Protein AF-G0R4K8-F1 (afdb_monomer_lite)

Organism: Ichthyophthirius multifiliis (NCBI:txid5932)

Sequence (239 aa):
MEAVNTTDQISGFLMNEMSEKSTLLVFSDHGQLLNGNHGGNSTEEIETIIYGYNKKGFIKQQKMDISQLMDVIYLNSTTDQLDITATICMLKGCPIPRNNLGIIISDFFLDLEQNSQAVIANAFYTNFRQVEDQVRDIQDFMHNLNENTFNELMEMAKNIKNKYKRLFTTGIKYKNSYQLNPLKLKQFIGQIQNFGYKVKSIFRNEGQTPNLVYIKYGVIIWNIAFSNNQNLRIHIKKK

InterPro domains:
  IPR017850 Alkaline-phosphatase-like, core domain superfamily [G3DSA:3.40.720.10] (1-126)
  IPR017850 Alkaline-phosphatase-like, core domain superfamily [SSF53649] (2-103)
  IPR039524 GPI ethanolamine phosphate transferase 3 [PTHR23071] (14-222)

Radius of gyration: 20.73 Å; chains: 1; bounding box: 48×45×66 Å

Secondary structure (DSSP, 8-state):
-HHHHHHHHHHHHHHHHS-TT--EEEE-SS---TTS---S-SHHHH---EEEE-TT-SS---SS--SS---TTT------HHHHHHHHHHHHTPPPPTT--PPP-GGGTTT-TTS-HHHHHHHHHHHHHHHHHHHHHHHHHH--S-HHHHHHHHHHHHHHHHHHHHHHHH-EEETTEEE--HHHHHHHHHHHHHHHHHHHHHHHHTTTSTT-TTTT-----------S-----------

Foldseek 3Di:
DVVVVVVVVVVVVCLVPPDLVDKDKDKDPFFADPVGDADCPDPRGHDIDIDMDHPVDLAPDPPDPDPDPDDPLCVVVDAHPLQVQLQVCLVVVHDRPLQRLHAHDCSNPPHDPPDALLSVLVSRLNSLVSNLVSLVVCCVVPVQADPVLNVVLVVLSVVLVVLSVVQQVPWDCDPNGTHGDPVSSSVSSSSSVVSSVSSVVSCVPSVVPPPPPPPPDDPPPPPPPPPPDPDDDDDDDDD

pLDDT: mean 71.88, std 20.69, range [24.39, 98.25]

Structure (mmCIF, N/CA/C/O backbone):
data_AF-G0R4K8-F1
#
_entry.id   AF-G0R4K8-F1
#
loop_
_atom_site.group_PDB
_atom_site.id
_atom_site.type_symbol
_atom_site.label_atom_id
_atom_site.label_alt_id
_atom_site.label_comp_id
_atom_site.label_asym_id
_atom_site.label_entity_id
_atom_site.label_seq_id
_atom_site.pdbx_PDB_ins_code
_atom_site.Cartn_x
_atom_site.Cartn_y
_atom_site.Cartn_z
_atom_site.occupancy
_atom_site.B_iso_or_equiv
_atom_site.auth_seq_id
_atom_site.auth_comp_id
_atom_site.auth_asym_id
_atom_site.auth_atom_id
_atom_site.pdbx_PDB_model_num
ATOM 1 N N . MET A 1 1 ? 1.706 12.530 -28.870 1.00 60.06 1 MET A N 1
ATOM 2 C CA . MET A 1 1 ? 0.697 13.602 -28.689 1.00 60.06 1 MET A CA 1
ATOM 3 C C . MET A 1 1 ? -0.712 13.100 -29.004 1.00 60.06 1 MET A C 1
ATOM 5 O O . MET A 1 1 ? -1.586 13.266 -28.170 1.00 60.06 1 MET A O 1
ATOM 9 N N . GLU A 1 2 ? -0.930 12.407 -30.129 1.00 74.25 2 GLU A N 1
ATOM 10 C CA . GLU A 1 2 ? -2.240 11.827 -30.482 1.00 74.25 2 GLU A CA 1
ATOM 11 C C . GLU A 1 2 ? -2.763 10.805 -29.455 1.00 74.25 2 GLU A C 1
ATOM 13 O O . GLU A 1 2 ? -3.881 10.955 -28.979 1.00 74.25 2 GLU A O 1
ATOM 18 N N . ALA A 1 3 ? -1.931 9.854 -29.011 1.00 70.31 3 ALA A N 1
ATOM 19 C CA . ALA A 1 3 ? -2.329 8.850 -28.016 1.00 70.31 3 ALA A CA 1
ATOM 20 C C . ALA A 1 3 ? -2.784 9.454 -26.671 1.00 70.31 3 ALA A C 1
ATOM 22 O O . ALA A 1 3 ? -3.767 9.000 -26.096 1.00 70.31 3 ALA A O 1
ATOM 23 N N . VAL A 1 4 ? -2.113 10.509 -26.192 1.00 74.88 4 VAL A N 1
ATOM 24 C CA . VAL A 1 4 ? -2.496 11.215 -24.954 1.00 74.88 4 VAL A CA 1
ATOM 25 C C . VAL A 1 4 ? -3.857 11.890 -25.122 1.00 74.88 4 VAL A C 1
ATOM 27 O O . VAL A 1 4 ? -4.722 11.741 -24.264 1.00 74.88 4 VAL A O 1
ATOM 30 N N . ASN A 1 5 ? -4.082 12.553 -26.261 1.00 77.31 5 ASN A N 1
ATOM 31 C CA . ASN A 1 5 ? -5.370 13.174 -26.572 1.00 77.31 5 ASN A CA 1
ATOM 32 C C . ASN A 1 5 ? -6.493 12.131 -26.685 1.00 77.31 5 ASN A C 1
ATOM 34 O O . ASN A 1 5 ? -7.607 12.373 -26.230 1.00 77.31 5 ASN A O 1
ATOM 38 N N . THR A 1 6 ? -6.214 10.957 -27.261 1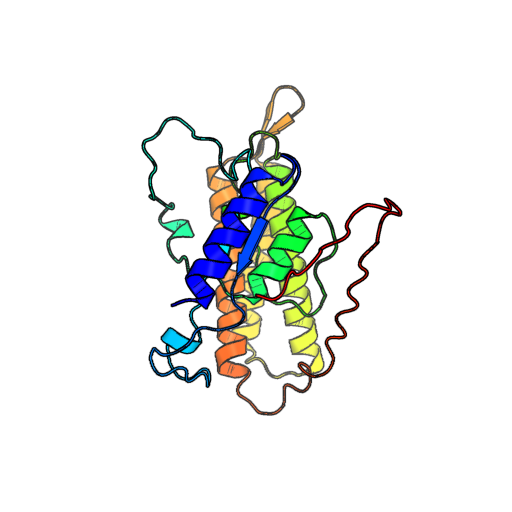.00 82.69 6 THR A N 1
ATOM 39 C CA . THR A 1 6 ? -7.179 9.851 -27.316 1.00 82.69 6 THR A CA 1
ATOM 40 C C . THR A 1 6 ? -7.514 9.327 -25.919 1.00 82.69 6 THR A C 1
ATOM 42 O O . THR A 1 6 ? -8.691 9.138 -25.614 1.00 82.69 6 THR A O 1
ATOM 45 N N . THR A 1 7 ? -6.519 9.132 -25.049 1.00 82.56 7 THR A N 1
ATOM 46 C CA . THR A 1 7 ? -6.740 8.705 -23.657 1.00 82.56 7 THR A CA 1
ATOM 47 C C . THR A 1 7 ? -7.580 9.717 -22.882 1.00 82.56 7 THR A C 1
ATOM 49 O O . THR A 1 7 ? -8.479 9.315 -22.142 1.00 82.56 7 THR A O 1
ATOM 52 N N . ASP A 1 8 ? -7.341 11.014 -23.078 1.00 83.00 8 ASP A N 1
ATOM 53 C CA . ASP A 1 8 ? -8.127 12.084 -22.457 1.00 83.00 8 ASP A CA 1
ATOM 54 C C . ASP A 1 8 ? -9.590 12.064 -22.931 1.00 83.00 8 ASP A C 1
ATOM 56 O O . ASP A 1 8 ? -10.515 12.022 -22.119 1.00 83.00 8 ASP A O 1
ATOM 60 N N . GLN A 1 9 ? -9.819 11.952 -24.244 1.00 86.81 9 GLN A N 1
ATOM 61 C CA . GLN A 1 9 ? -11.166 11.839 -24.816 1.00 86.81 9 GLN A CA 1
ATOM 62 C C . GLN A 1 9 ? -11.924 10.605 -24.308 1.00 86.81 9 GLN A C 1
ATOM 64 O O . GLN A 1 9 ? -13.098 10.704 -23.943 1.00 86.81 9 GLN A O 1
ATOM 69 N N . ILE A 1 10 ? -11.262 9.444 -24.258 1.00 87.75 10 ILE A N 1
ATOM 70 C CA . ILE A 1 10 ? -11.850 8.209 -23.721 1.00 87.75 10 ILE A CA 1
ATOM 71 C C . ILE A 1 10 ? -12.167 8.380 -22.234 1.00 87.75 10 ILE A C 1
ATOM 73 O O . ILE A 1 10 ? -13.251 7.997 -21.795 1.00 87.75 10 ILE A O 1
ATOM 77 N N . SER A 1 11 ? -11.257 8.979 -21.465 1.00 83.81 11 SER A N 1
ATOM 78 C CA . SER A 1 11 ? -11.461 9.231 -20.037 1.00 83.81 11 SER A CA 1
ATOM 79 C C . SER A 1 11 ? -12.661 10.146 -19.811 1.00 83.81 11 SER A C 1
ATOM 81 O O . SER A 1 11 ? -13.539 9.796 -19.027 1.00 83.81 11 SER A O 1
ATOM 83 N N . GLY A 1 12 ? -12.768 11.250 -20.556 1.00 85.31 12 GLY A N 1
ATOM 84 C CA . GLY A 1 12 ? -13.910 12.162 -20.492 1.00 85.31 12 GLY A CA 1
ATOM 85 C C . GLY A 1 12 ? -15.237 11.484 -20.846 1.00 85.31 12 GLY A C 1
ATOM 86 O O . GLY A 1 12 ? -16.235 11.667 -20.148 1.00 85.31 12 GLY A O 1
ATOM 87 N N . PHE A 1 13 ? -15.251 10.634 -21.876 1.00 91.56 13 PHE A N 1
ATOM 88 C CA . PHE A 1 13 ? -16.423 9.820 -22.204 1.00 91.56 13 PHE A CA 1
ATOM 89 C C . PHE A 1 13 ? -16.801 8.870 -21.056 1.00 91.56 13 PHE A C 1
ATOM 91 O O . PHE A 1 13 ? -17.952 8.850 -20.622 1.00 91.56 13 PHE A O 1
ATOM 98 N N . LEU A 1 14 ? -15.836 8.123 -20.509 1.00 89.31 14 LEU A N 1
ATOM 99 C CA . LEU A 1 14 ? -16.076 7.192 -19.403 1.00 89.31 14 LEU A CA 1
ATOM 100 C C . LEU A 1 14 ? -16.573 7.907 -18.143 1.00 89.31 14 LEU A C 1
ATOM 102 O O . LEU A 1 14 ? -17.493 7.411 -17.498 1.00 89.31 14 LEU A O 1
ATOM 106 N N . MET A 1 15 ? -16.012 9.070 -17.807 1.00 87.00 15 MET A N 1
ATOM 107 C CA . MET A 1 15 ? -16.467 9.895 -16.683 1.00 87.00 15 MET A CA 1
ATOM 108 C C . MET A 1 15 ? -17.936 10.297 -16.826 1.00 87.00 15 MET A C 1
ATOM 110 O O . MET A 1 15 ? -18.671 10.276 -15.839 1.00 87.00 15 MET A O 1
ATOM 114 N N . ASN A 1 16 ? -18.384 10.617 -18.043 1.00 88.31 16 ASN A N 1
ATOM 115 C CA . ASN A 1 16 ? -19.774 10.979 -18.310 1.00 88.31 16 ASN A CA 1
ATOM 116 C C . ASN A 1 16 ? -20.711 9.766 -18.207 1.00 88.31 16 ASN A C 1
ATOM 118 O O . ASN A 1 16 ? -21.732 9.842 -17.518 1.00 88.31 16 ASN A O 1
ATOM 122 N N . GLU A 1 17 ? -20.331 8.630 -18.792 1.00 92.88 17 GLU A N 1
ATOM 123 C CA . GLU A 1 17 ? -21.193 7.444 -18.897 1.00 92.88 17 GLU A CA 1
ATOM 124 C C . GLU A 1 17 ? -21.198 6.549 -17.648 1.00 92.88 17 GLU A C 1
ATOM 126 O O . GLU A 1 17 ? -22.153 5.809 -17.400 1.00 92.88 17 GLU A O 1
ATOM 131 N N . MET A 1 18 ? -20.147 6.585 -16.826 1.00 88.69 18 MET A N 1
ATOM 132 C CA . MET A 1 18 ? -20.033 5.685 -15.678 1.00 88.69 18 MET A CA 1
ATOM 133 C C . MET A 1 18 ? -21.102 5.944 -14.606 1.00 88.69 18 MET A C 1
ATOM 135 O O . MET A 1 18 ? -21.527 7.074 -14.359 1.00 88.69 18 MET A O 1
ATOM 139 N N . SER A 1 19 ? -21.505 4.890 -13.893 1.00 87.19 19 SER A N 1
ATOM 140 C CA . SER A 1 19 ? -22.408 5.024 -12.743 1.00 87.19 19 SER A CA 1
ATOM 141 C C . SER A 1 19 ? -21.737 5.755 -11.571 1.00 87.19 19 SER A C 1
ATOM 143 O O . SER A 1 19 ? -20.523 5.670 -11.397 1.00 87.19 19 SER A O 1
ATOM 145 N N . GLU A 1 20 ? -22.516 6.379 -10.682 1.00 80.75 20 GLU A N 1
ATOM 146 C CA . GLU A 1 20 ? -21.968 6.988 -9.456 1.00 80.75 20 GLU A CA 1
ATOM 147 C C . GLU A 1 20 ? -21.408 5.974 -8.440 1.00 80.75 20 GLU A C 1
ATOM 149 O O . GLU A 1 20 ? -20.798 6.358 -7.444 1.00 80.75 20 GLU A O 1
ATOM 154 N N . LYS A 1 21 ? -21.670 4.676 -8.637 1.00 75.00 21 LYS A N 1
ATOM 155 C CA . LYS A 1 21 ? -21.116 3.586 -7.816 1.00 75.00 21 LYS A CA 1
ATOM 156 C C . LYS A 1 21 ? -19.796 3.055 -8.381 1.00 75.00 21 LYS A C 1
ATOM 158 O O . LYS A 1 21 ? -19.191 2.162 -7.791 1.00 75.00 21 LYS A O 1
ATOM 163 N N . SER A 1 22 ? -19.375 3.564 -9.535 1.00 81.50 22 SER A N 1
ATOM 164 C CA . SER A 1 22 ? -18.149 3.164 -10.208 1.00 81.50 22 SER A CA 1
ATOM 165 C C . SER A 1 22 ? -17.006 4.108 -9.839 1.00 81.50 22 SER A C 1
ATOM 167 O O . SER A 1 22 ? -17.216 5.291 -9.589 1.00 81.50 22 SER A O 1
ATOM 169 N N . THR A 1 23 ? -15.787 3.580 -9.872 1.00 78.62 23 THR A N 1
ATOM 170 C CA . THR A 1 23 ? -14.542 4.348 -9.782 1.00 78.62 23 THR A CA 1
ATOM 171 C C . THR A 1 23 ? -13.751 4.079 -11.053 1.00 78.62 23 THR A C 1
ATOM 173 O O . THR A 1 23 ? -13.578 2.916 -11.418 1.00 78.62 23 THR A O 1
ATOM 176 N N . LEU A 1 24 ? -13.300 5.139 -11.716 1.00 82.00 24 LEU A N 1
ATOM 177 C CA . LEU A 1 24 ? -12.362 5.087 -12.827 1.00 82.00 24 LEU A CA 1
ATOM 178 C C . LEU A 1 24 ? -10.952 5.245 -12.259 1.00 82.00 24 LEU A C 1
ATOM 180 O O . LEU A 1 24 ? -10.699 6.147 -11.464 1.00 82.00 24 LEU A O 1
ATOM 184 N N . LEU A 1 25 ? -10.048 4.361 -12.661 1.00 79.88 25 LEU A N 1
ATOM 185 C CA . LEU A 1 25 ? -8.627 4.471 -12.374 1.00 79.88 25 LEU A CA 1
ATOM 186 C C . LEU A 1 25 ? -7.884 4.392 -13.706 1.00 79.88 25 LEU A C 1
ATOM 188 O O . LEU A 1 25 ? -8.098 3.450 -14.467 1.00 79.88 25 LEU A O 1
ATOM 192 N N . VAL A 1 26 ? -7.044 5.381 -13.977 1.00 81.50 26 VAL A N 1
ATOM 193 C CA . VAL A 1 26 ? -6.203 5.478 -15.169 1.00 81.50 26 VAL A CA 1
ATOM 194 C C . VAL A 1 26 ? -4.759 5.491 -14.698 1.00 81.50 26 VAL A C 1
ATOM 196 O O . VAL A 1 26 ? -4.400 6.287 -13.838 1.00 81.50 26 VAL A O 1
ATOM 199 N N . PHE A 1 27 ? -3.934 4.599 -15.227 1.00 82.00 27 PHE A N 1
ATOM 200 C CA . PHE A 1 27 ? -2.503 4.556 -14.944 1.00 82.00 27 PHE A CA 1
ATOM 201 C C . PHE A 1 27 ? -1.754 4.034 -16.168 1.00 82.00 27 PHE A C 1
ATOM 203 O O . PHE A 1 27 ? -2.350 3.331 -16.986 1.00 82.00 27 PHE A O 1
ATOM 210 N N . SER A 1 28 ? -0.476 4.389 -16.298 1.00 81.50 28 SER A N 1
ATOM 211 C CA . SER A 1 28 ? 0.400 3.847 -17.346 1.00 81.50 28 SER A CA 1
ATOM 212 C C . SER A 1 28 ? 1.368 2.821 -16.754 1.00 81.50 28 SER A C 1
ATOM 214 O O . SER A 1 28 ? 1.772 2.935 -15.595 1.00 81.50 28 SER A O 1
ATOM 216 N N . ASP A 1 29 ? 1.697 1.794 -17.529 1.00 77.06 29 ASP A N 1
ATOM 217 C CA . ASP A 1 29 ? 2.611 0.710 -17.159 1.00 77.06 29 ASP A CA 1
ATOM 218 C C . ASP A 1 29 ? 4.072 1.172 -17.106 1.00 77.06 29 ASP A C 1
ATOM 220 O O . ASP A 1 29 ? 4.838 0.700 -16.268 1.00 77.06 29 ASP A O 1
ATOM 224 N N . HIS A 1 30 ? 4.448 2.143 -17.934 1.00 79.62 30 HIS A N 1
ATOM 225 C CA . HIS A 1 30 ? 5.738 2.825 -17.864 1.00 79.62 30 HIS A CA 1
ATOM 226 C C . HIS A 1 30 ? 5.649 4.272 -18.369 1.00 79.62 30 HIS A C 1
ATOM 228 O O . HIS A 1 30 ? 4.637 4.701 -18.935 1.00 79.62 30 HIS A O 1
ATOM 234 N N . GLY A 1 31 ? 6.717 5.032 -18.134 1.00 79.06 31 GLY A N 1
ATOM 235 C CA . GLY A 1 31 ? 6.955 6.326 -18.762 1.00 79.06 31 GLY A CA 1
ATOM 236 C C . GLY A 1 31 ? 7.595 6.175 -20.146 1.00 79.06 31 GLY A C 1
ATOM 237 O O . GLY A 1 31 ? 7.808 5.065 -20.641 1.00 79.06 31 GLY A O 1
ATOM 238 N N . GLN A 1 32 ? 7.901 7.287 -20.807 1.00 77.81 32 GLN A N 1
ATOM 239 C CA . GLN A 1 32 ? 8.544 7.275 -22.121 1.00 77.81 32 GLN A CA 1
ATOM 240 C C . GLN A 1 32 ? 9.323 8.571 -22.341 1.00 77.81 32 GLN A C 1
ATOM 242 O O . GLN A 1 32 ? 8.835 9.662 -22.043 1.00 77.81 32 GLN A O 1
ATOM 247 N N . LEU A 1 33 ? 10.513 8.465 -22.933 1.00 76.31 33 LEU A N 1
ATOM 248 C CA . LEU A 1 33 ? 11.257 9.636 -23.392 1.00 76.31 33 LEU A CA 1
ATOM 249 C C . LEU A 1 33 ? 10.565 10.295 -24.596 1.00 76.31 33 LEU A C 1
ATOM 251 O O . LEU A 1 33 ? 9.868 9.644 -25.374 1.00 76.31 33 LEU A O 1
ATOM 255 N N . LEU A 1 34 ? 10.825 11.588 -24.824 1.00 74.25 34 LEU A N 1
ATOM 256 C CA . LEU A 1 34 ? 10.260 12.339 -25.962 1.00 74.25 34 LEU A CA 1
ATOM 257 C C . LEU A 1 34 ? 10.593 11.725 -27.333 1.00 74.25 34 LEU A C 1
ATOM 259 O O . LEU A 1 34 ? 9.844 11.904 -28.291 1.00 74.25 34 LEU A O 1
ATOM 263 N N . ASN A 1 35 ? 11.712 11.006 -27.431 1.00 76.75 35 ASN A N 1
ATOM 264 C CA . ASN A 1 35 ? 12.142 10.305 -28.643 1.00 76.75 35 ASN A CA 1
ATOM 265 C C . ASN A 1 35 ? 11.478 8.927 -28.825 1.00 76.75 35 ASN A C 1
ATOM 267 O O . ASN A 1 35 ? 11.783 8.229 -29.789 1.00 76.75 35 ASN A O 1
ATOM 271 N N . GLY A 1 36 ? 10.592 8.535 -27.910 1.00 66.81 36 GLY A N 1
ATOM 272 C CA . GLY A 1 36 ? 9.844 7.290 -27.963 1.00 66.81 36 GLY A CA 1
ATOM 273 C C . GLY A 1 36 ? 10.538 6.083 -27.326 1.00 66.81 36 GLY A C 1
ATOM 274 O O . GLY A 1 36 ? 9.971 4.993 -27.367 1.00 66.81 36 GLY A O 1
ATOM 275 N N . ASN A 1 37 ? 11.729 6.241 -26.742 1.00 70.75 37 ASN A N 1
ATOM 276 C CA . ASN A 1 37 ? 12.449 5.132 -26.117 1.00 70.75 37 ASN A CA 1
ATOM 277 C C . ASN A 1 37 ? 11.919 4.817 -24.704 1.00 70.75 37 ASN A C 1
ATOM 279 O O . ASN A 1 37 ? 11.442 5.712 -24.000 1.00 70.75 37 ASN A O 1
ATOM 283 N N . HIS A 1 38 ? 12.006 3.541 -24.323 1.00 68.69 38 HIS A N 1
ATOM 284 C CA . HIS A 1 38 ? 11.626 3.030 -23.006 1.00 68.69 38 HIS A CA 1
ATOM 285 C C . HIS A 1 38 ? 12.501 1.811 -22.631 1.00 68.69 38 HIS A C 1
ATOM 287 O O . HIS A 1 38 ? 12.375 0.716 -23.180 1.00 68.69 38 HIS A O 1
ATOM 293 N N . GLY A 1 39 ? 13.440 2.000 -21.710 1.00 65.94 39 GLY A N 1
ATOM 294 C CA . GLY A 1 39 ? 14.330 0.963 -21.176 1.00 65.94 39 GLY A CA 1
ATOM 295 C C . GLY A 1 39 ? 14.387 0.924 -19.649 1.00 65.94 39 GLY A C 1
ATOM 296 O O . GLY A 1 39 ? 15.088 0.080 -19.099 1.00 65.94 39 GLY A O 1
ATOM 297 N N . GLY A 1 40 ? 13.658 1.820 -18.972 1.00 62.72 40 GLY A N 1
ATOM 298 C CA . GLY A 1 40 ? 13.591 1.892 -17.510 1.00 62.72 40 GLY A CA 1
ATOM 299 C C . GLY A 1 40 ? 14.867 2.421 -16.851 1.00 62.72 40 GLY A C 1
ATOM 300 O O . GLY A 1 40 ? 15.127 2.082 -15.701 1.00 62.72 40 GLY A O 1
ATOM 301 N N . ASN A 1 41 ? 15.671 3.212 -17.568 1.00 63.25 41 ASN A N 1
ATOM 302 C CA . ASN A 1 41 ? 16.954 3.721 -17.070 1.00 63.25 41 ASN A CA 1
ATOM 303 C C . ASN A 1 41 ? 16.885 5.183 -16.615 1.00 63.25 41 ASN A C 1
ATOM 305 O O . ASN A 1 41 ? 17.746 5.623 -15.854 1.00 63.25 41 ASN A O 1
ATOM 309 N N . SER A 1 42 ? 15.898 5.939 -17.090 1.00 69.69 42 SER A N 1
ATOM 310 C CA . SER A 1 42 ? 15.692 7.344 -16.737 1.00 69.69 42 SER A CA 1
ATOM 311 C C . SER A 1 42 ? 14.430 7.546 -15.902 1.00 69.69 42 SER A C 1
ATOM 313 O O . SER A 1 42 ? 13.496 6.743 -15.949 1.00 69.69 42 SER A O 1
ATOM 315 N N . THR A 1 43 ? 14.401 8.639 -15.140 1.00 68.19 43 THR A N 1
ATOM 316 C CA . THR A 1 43 ? 13.239 9.043 -14.340 1.00 68.19 43 THR A CA 1
ATOM 317 C C . THR A 1 43 ? 11.988 9.139 -15.212 1.00 68.19 43 THR A C 1
ATOM 319 O O . THR A 1 43 ? 10.947 8.613 -14.845 1.00 68.19 43 THR A O 1
ATOM 322 N N . GLU A 1 44 ? 12.112 9.691 -16.416 1.00 67.62 44 GLU A N 1
ATOM 323 C CA . GLU A 1 44 ? 11.031 9.845 -17.391 1.00 67.62 44 GLU A CA 1
ATOM 324 C C . GLU A 1 44 ? 10.490 8.513 -17.940 1.00 67.62 44 GLU A C 1
ATOM 326 O O . GLU A 1 44 ? 9.378 8.474 -18.461 1.00 67.62 44 GLU A O 1
ATOM 331 N N . GLU A 1 45 ? 11.253 7.420 -17.846 1.00 67.31 45 GLU A N 1
ATOM 332 C CA . GLU A 1 45 ? 10.825 6.074 -18.257 1.00 67.31 45 GLU A CA 1
ATOM 333 C C . GLU A 1 45 ? 10.188 5.277 -17.110 1.00 67.31 45 GLU A C 1
ATOM 335 O O . GLU A 1 45 ? 9.406 4.360 -17.363 1.00 67.31 45 GLU A O 1
ATOM 340 N N . ILE A 1 46 ? 10.523 5.600 -15.857 1.00 68.69 46 ILE A N 1
ATOM 341 C CA . ILE A 1 46 ? 10.058 4.877 -14.661 1.00 68.69 46 ILE A CA 1
ATOM 342 C C . ILE A 1 46 ? 8.865 5.593 -14.014 1.00 68.69 46 ILE A C 1
ATOM 344 O O . ILE A 1 46 ? 7.960 4.943 -13.483 1.00 68.69 46 ILE A O 1
ATOM 348 N N . GLU A 1 47 ? 8.844 6.925 -14.052 1.00 74.81 47 GLU A N 1
ATOM 349 C CA . GLU A 1 47 ? 7.732 7.721 -13.553 1.00 74.81 47 GLU A CA 1
ATOM 350 C C . GLU A 1 47 ? 6.547 7.643 -14.510 1.00 74.81 47 GLU A C 1
ATOM 352 O O . GLU A 1 47 ? 6.655 7.795 -15.726 1.00 74.81 47 GLU A O 1
ATOM 357 N N . THR A 1 48 ? 5.382 7.387 -13.930 1.00 75.81 48 THR A N 1
ATOM 358 C CA . THR A 1 48 ? 4.133 7.200 -14.653 1.00 75.81 48 THR A CA 1
ATOM 359 C C . THR A 1 48 ? 3.015 7.944 -13.944 1.00 75.81 48 THR A C 1
ATOM 361 O O . THR A 1 48 ? 3.114 8.288 -12.763 1.00 75.81 48 THR A O 1
ATOM 364 N N . ILE A 1 49 ? 1.922 8.174 -14.660 1.00 73.94 49 ILE A N 1
ATOM 365 C CA . ILE A 1 49 ? 0.728 8.776 -14.087 1.00 73.94 49 ILE A CA 1
ATOM 366 C C . ILE A 1 49 ? -0.135 7.713 -13.409 1.00 73.94 49 ILE A C 1
ATOM 368 O O . ILE A 1 49 ? -0.295 6.599 -13.909 1.00 73.94 49 ILE A O 1
ATOM 372 N N . ILE A 1 50 ? -0.759 8.101 -12.301 1.00 76.06 50 ILE A N 1
ATOM 373 C CA . ILE A 1 50 ? -1.954 7.459 -11.765 1.00 76.06 50 ILE A CA 1
ATOM 374 C C . ILE A 1 50 ? -2.998 8.540 -11.513 1.00 76.06 50 ILE A C 1
ATOM 376 O O . ILE A 1 50 ? -2.710 9.598 -10.960 1.00 76.06 50 ILE A O 1
ATOM 380 N N . TYR A 1 51 ? -4.222 8.274 -11.940 1.00 75.69 51 TYR A N 1
ATOM 381 C CA . TYR A 1 51 ? -5.338 9.191 -11.851 1.00 75.69 51 TYR A CA 1
ATOM 382 C C . TYR A 1 51 ? -6.601 8.426 -11.463 1.00 75.69 51 TYR A C 1
ATOM 384 O O . TYR A 1 51 ? -6.975 7.441 -12.098 1.00 75.69 51 TYR A O 1
ATOM 392 N N . GLY A 1 52 ? -7.266 8.884 -10.407 1.00 76.38 52 GLY A N 1
ATOM 393 C CA . GLY A 1 52 ? -8.548 8.356 -9.962 1.00 76.38 52 GLY A CA 1
ATOM 394 C C . GLY A 1 52 ? -9.676 9.336 -10.244 1.00 76.38 52 GLY A C 1
ATOM 395 O O . GLY A 1 52 ? -9.535 10.531 -9.998 1.00 76.38 52 GLY A O 1
ATOM 396 N N . TYR A 1 53 ? -10.836 8.822 -10.651 1.00 77.44 53 TYR A N 1
ATOM 397 C CA . TYR A 1 53 ? -12.086 9.574 -10.714 1.00 77.44 53 TYR A CA 1
ATOM 398 C C . TYR A 1 53 ? -13.269 8.793 -10.129 1.00 77.44 53 TYR A C 1
ATOM 400 O O . TYR A 1 53 ? -13.460 7.603 -10.385 1.00 77.44 53 TYR A O 1
ATOM 408 N N . ASN A 1 54 ? -14.106 9.486 -9.363 1.00 78.19 54 ASN A N 1
ATOM 409 C CA . ASN A 1 54 ? -15.409 9.009 -8.922 1.00 78.19 54 ASN A CA 1
ATOM 410 C C . ASN A 1 54 ? -16.376 10.201 -8.931 1.00 78.19 54 ASN A C 1
ATOM 412 O O . ASN A 1 54 ? -16.022 11.271 -8.437 1.00 78.19 54 ASN A O 1
ATOM 416 N N . LYS A 1 55 ? -17.601 10.026 -9.448 1.00 80.00 55 LYS A N 1
ATOM 417 C CA . LYS A 1 55 ? -18.615 11.100 -9.512 1.00 80.00 55 LYS A CA 1
ATOM 418 C C . LYS A 1 55 ? -18.963 11.692 -8.142 1.00 80.00 55 LYS A C 1
ATOM 420 O O . LYS A 1 55 ? -19.355 12.849 -8.057 1.00 80.00 55 LYS A O 1
ATOM 425 N N . LYS A 1 56 ? -18.811 10.911 -7.069 1.00 74.12 56 LYS A N 1
ATOM 426 C CA . LYS A 1 56 ? -19.037 11.346 -5.682 1.00 74.12 56 LYS A CA 1
ATOM 427 C C . LYS A 1 56 ? -17.792 11.948 -5.022 1.00 74.12 56 LYS A C 1
ATOM 429 O O . LYS A 1 56 ? -17.875 12.369 -3.871 1.00 74.12 56 LYS A O 1
ATOM 434 N N . GLY A 1 57 ? -16.670 11.994 -5.742 1.00 68.19 57 GLY A N 1
ATOM 435 C CA . GLY A 1 57 ? -15.351 12.311 -5.206 1.00 68.19 57 GLY A CA 1
ATOM 436 C C . GLY A 1 57 ? -14.761 11.164 -4.378 1.00 68.19 57 GLY A C 1
ATOM 437 O O . GLY A 1 57 ? -15.460 10.231 -3.983 1.00 68.19 57 GLY A O 1
ATOM 438 N N . PHE A 1 58 ? -13.455 11.233 -4.122 1.00 59.41 58 PHE A N 1
ATOM 439 C CA . PHE A 1 58 ? -12.777 10.374 -3.137 1.00 59.41 58 PHE A CA 1
ATOM 440 C C . PHE A 1 58 ? -12.722 11.027 -1.752 1.00 59.41 58 PHE A C 1
ATOM 442 O O . PHE A 1 58 ? -12.665 10.333 -0.746 1.00 59.41 58 PHE A O 1
ATOM 449 N N . ILE A 1 59 ? -12.801 12.360 -1.724 1.00 52.09 59 ILE A N 1
ATOM 450 C CA . ILE A 1 59 ? -12.744 13.224 -0.546 1.00 52.09 59 ILE A CA 1
ATOM 451 C C . ILE A 1 59 ? -13.945 14.166 -0.654 1.00 52.09 59 ILE A C 1
ATOM 453 O O . ILE A 1 59 ? -14.128 14.813 -1.691 1.00 52.09 59 ILE A O 1
ATOM 457 N N . LYS A 1 60 ? -14.786 14.263 0.381 1.00 44.25 60 LYS A N 1
ATOM 458 C CA . LYS A 1 60 ? -15.772 15.351 0.436 1.00 44.25 60 LYS A CA 1
ATOM 459 C C . LYS A 1 60 ? -15.050 16.633 0.832 1.00 44.25 60 LYS A C 1
ATOM 461 O O . LYS A 1 60 ? -14.311 16.636 1.806 1.00 44.25 60 LYS A O 1
ATOM 466 N N . GLN A 1 61 ? -15.295 17.723 0.102 1.00 40.66 61 GLN A N 1
ATOM 467 C CA . GLN A 1 61 ? -14.880 19.070 0.502 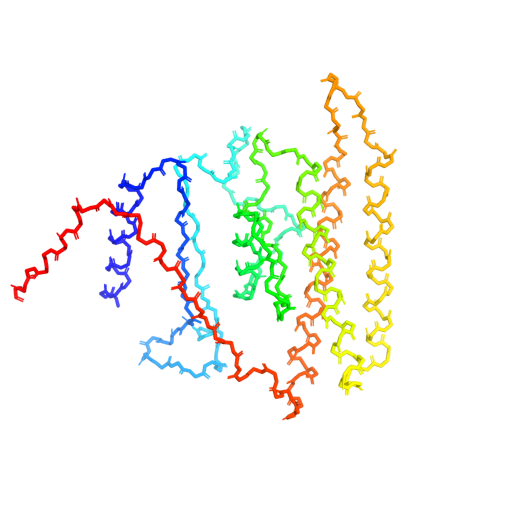1.00 40.66 61 GLN A CA 1
ATOM 468 C C . GLN A 1 61 ? -15.396 19.366 1.920 1.00 40.66 61 GLN A C 1
ATOM 470 O O . GLN A 1 61 ? -16.517 19.842 2.104 1.00 40.66 61 GLN A O 1
ATOM 475 N N . GLN A 1 62 ? -14.576 19.133 2.944 1.00 39.62 62 GLN A N 1
ATOM 476 C CA . GLN A 1 62 ? -14.646 19.986 4.118 1.00 39.62 62 GLN A CA 1
ATOM 477 C C . GLN A 1 62 ? -14.269 21.383 3.630 1.00 39.62 62 GLN A C 1
ATOM 479 O O . GLN A 1 62 ? -13.324 21.520 2.857 1.00 39.62 62 GLN A O 1
ATOM 484 N N . LYS A 1 63 ? -15.054 22.398 4.010 1.00 35.62 63 LYS A N 1
ATOM 485 C CA . LYS A 1 63 ? -14.868 23.813 3.648 1.00 35.62 63 LYS A CA 1
ATOM 486 C C . LYS A 1 63 ? -13.520 24.355 4.139 1.00 35.62 63 LYS A C 1
ATOM 488 O O . LYS A 1 63 ? -13.456 25.151 5.070 1.00 35.62 63 LYS A O 1
ATOM 493 N N . MET A 1 64 ? -12.451 23.942 3.496 1.00 32.78 64 MET A N 1
ATOM 494 C CA . MET A 1 64 ? -11.201 24.656 3.438 1.00 32.78 64 MET A CA 1
ATOM 495 C C . MET A 1 64 ? -10.821 24.703 1.969 1.00 32.78 64 MET A C 1
ATOM 497 O O . MET A 1 64 ? -11.125 23.801 1.189 1.00 32.78 64 MET A O 1
ATOM 501 N N . ASP A 1 65 ? -10.227 25.814 1.588 1.00 31.70 65 ASP A N 1
ATOM 502 C CA . ASP A 1 65 ? -9.645 26.035 0.281 1.00 31.70 65 ASP A CA 1
ATOM 503 C C . ASP A 1 65 ? -8.405 25.125 0.186 1.00 31.70 65 ASP A C 1
ATOM 505 O O . ASP A 1 65 ? -7.283 25.527 0.476 1.00 31.70 65 ASP A O 1
ATOM 509 N N . ILE A 1 66 ? -8.633 23.828 -0.048 1.00 32.66 66 ILE A N 1
ATOM 510 C CA . ILE A 1 66 ? -7.601 22.794 -0.176 1.00 32.66 66 ILE A CA 1
ATOM 511 C C . ILE A 1 66 ? -7.529 22.374 -1.639 1.00 32.66 66 ILE A C 1
ATOM 513 O O . ILE A 1 66 ? -7.693 21.207 -1.993 1.00 32.66 66 ILE A O 1
ATOM 517 N N . SER A 1 67 ? -7.221 23.303 -2.537 1.00 31.75 67 SER A N 1
ATOM 518 C CA . SER A 1 67 ? -6.322 22.844 -3.584 1.00 31.75 67 SER A CA 1
ATOM 519 C C . SER A 1 67 ? -5.037 22.405 -2.863 1.00 31.75 67 SER A C 1
ATOM 521 O O . SER A 1 67 ? -4.358 23.222 -2.250 1.00 31.75 67 SER A O 1
ATOM 523 N N . GLN A 1 68 ? -4.698 21.121 -2.912 1.00 39.03 68 GLN A N 1
ATOM 524 C CA . GLN A 1 68 ? -3.292 20.695 -2.918 1.00 39.03 68 GLN A CA 1
ATOM 525 C C . GLN A 1 68 ? -2.453 20.792 -1.628 1.00 39.03 68 GLN A C 1
ATOM 527 O O . GLN A 1 68 ? -1.262 20.504 -1.692 1.00 39.03 68 GLN A O 1
ATOM 532 N N . LEU A 1 69 ? -2.996 21.089 -0.447 1.00 35.84 69 LEU A N 1
ATOM 533 C CA . LEU A 1 69 ? -2.252 20.840 0.799 1.00 35.84 69 LEU A CA 1
ATOM 534 C C . LEU A 1 69 ? -2.480 19.396 1.255 1.00 35.84 69 LEU A C 1
ATOM 536 O O . LEU A 1 69 ? -3.234 19.125 2.189 1.00 35.84 69 LEU A O 1
ATOM 540 N N . MET A 1 70 ? -1.814 18.457 0.568 1.00 42.41 70 MET A N 1
ATOM 541 C CA . MET A 1 70 ? -1.509 17.161 1.170 1.00 42.41 70 MET A CA 1
ATOM 542 C C . MET A 1 70 ? -0.823 17.440 2.506 1.00 42.41 70 MET A C 1
ATOM 544 O O . MET A 1 70 ? 0.080 18.270 2.605 1.00 42.41 70 MET A O 1
ATOM 548 N N . ASP A 1 71 ? -1.289 16.783 3.557 1.00 44.50 71 ASP A N 1
ATOM 549 C CA . ASP A 1 71 ? -0.658 16.888 4.861 1.00 44.50 71 ASP A CA 1
ATOM 550 C C . ASP A 1 71 ? 0.824 16.490 4.747 1.00 44.50 71 ASP A C 1
ATOM 552 O O . ASP A 1 71 ? 1.135 15.533 4.043 1.00 44.50 71 ASP A O 1
ATOM 556 N N . VAL A 1 72 ? 1.744 17.174 5.438 1.00 44.84 72 VAL A N 1
ATOM 557 C CA . VAL A 1 72 ? 3.204 16.932 5.325 1.00 44.84 72 VAL A CA 1
ATOM 558 C C . VAL A 1 72 ? 3.586 15.475 5.597 1.00 44.84 72 VAL A C 1
ATOM 560 O O . VAL A 1 72 ? 4.562 14.965 5.057 1.00 44.84 72 VAL A O 1
ATOM 563 N N . ILE A 1 73 ? 2.767 14.766 6.373 1.00 44.34 73 ILE A N 1
ATOM 564 C CA . ILE A 1 73 ? 2.934 13.331 6.639 1.00 44.34 73 ILE A CA 1
ATOM 565 C C . ILE A 1 73 ? 2.689 12.465 5.384 1.00 44.34 73 ILE A C 1
ATOM 567 O O . ILE A 1 73 ? 3.282 11.399 5.268 1.00 44.34 73 ILE A O 1
ATOM 571 N N . TYR A 1 74 ? 1.852 12.923 4.451 1.00 47.00 74 TYR A N 1
ATOM 572 C CA . TYR A 1 74 ? 1.538 12.272 3.172 1.00 47.00 74 TYR A CA 1
ATOM 573 C C . TYR A 1 74 ? 2.282 12.900 1.974 1.00 47.00 74 TYR A C 1
ATOM 575 O O . TYR A 1 74 ? 2.174 12.396 0.862 1.00 47.00 74 TYR A O 1
ATOM 583 N N . LEU A 1 75 ? 3.053 13.978 2.188 1.00 41.56 75 LEU A N 1
ATOM 584 C CA . LEU A 1 75 ? 3.764 14.732 1.140 1.00 41.56 75 LEU A CA 1
ATOM 585 C C . LEU A 1 75 ? 4.997 14.023 0.546 1.00 41.56 75 LEU A C 1
ATOM 5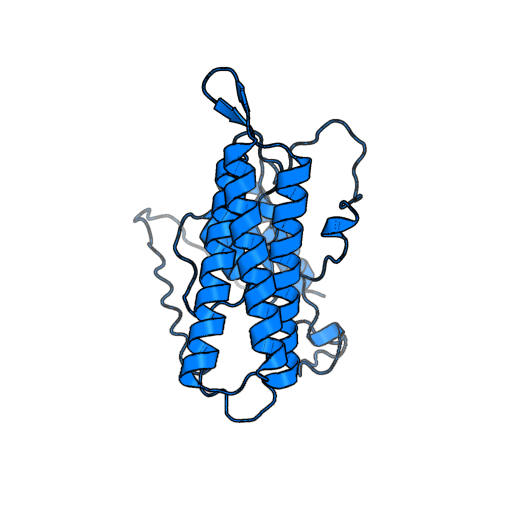87 O O . LEU A 1 75 ? 5.574 14.532 -0.409 1.00 41.56 75 LEU A O 1
ATOM 591 N N . ASN A 1 76 ? 5.374 12.833 1.026 1.00 46.12 76 ASN A N 1
ATOM 592 C CA . ASN A 1 76 ? 6.292 11.946 0.296 1.00 46.12 76 ASN A CA 1
ATOM 593 C C . ASN A 1 76 ? 5.510 11.151 -0.765 1.00 46.12 76 ASN A C 1
ATOM 595 O O . ASN A 1 76 ? 5.477 9.924 -0.738 1.00 46.12 76 ASN A O 1
ATOM 599 N N . SER A 1 77 ? 4.837 11.865 -1.668 1.00 55.41 77 SER A N 1
ATOM 600 C CA . SER A 1 77 ? 3.807 11.383 -2.601 1.00 55.41 77 SER A CA 1
ATOM 601 C C . SER A 1 77 ? 4.330 10.522 -3.764 1.00 55.41 77 SER A C 1
ATOM 603 O O . SER A 1 77 ? 3.712 10.459 -4.825 1.00 55.41 77 SER A O 1
ATOM 605 N N . THR A 1 78 ? 5.446 9.812 -3.584 1.00 64.12 78 THR A N 1
ATOM 606 C CA . THR A 1 78 ? 5.844 8.749 -4.509 1.00 64.12 78 THR A CA 1
ATOM 607 C C . THR A 1 78 ? 5.044 7.490 -4.185 1.00 64.12 78 THR A C 1
ATOM 609 O O . THR A 1 78 ? 5.148 6.901 -3.105 1.00 64.12 78 THR A O 1
ATOM 612 N N . THR A 1 79 ? 4.187 7.114 -5.129 1.00 73.69 79 THR A N 1
ATOM 613 C CA . THR A 1 79 ? 3.423 5.867 -5.110 1.00 73.69 79 THR A CA 1
ATOM 614 C C . THR A 1 79 ? 4.088 4.880 -6.052 1.00 73.69 79 THR A C 1
ATOM 616 O O . THR A 1 79 ? 4.414 5.231 -7.184 1.00 73.69 79 THR A O 1
ATOM 619 N N . ASP A 1 80 ? 4.248 3.635 -5.615 1.00 82.38 80 ASP A N 1
ATOM 620 C CA . ASP A 1 80 ? 4.761 2.588 -6.488 1.00 82.38 80 ASP A CA 1
ATOM 621 C C . ASP A 1 80 ? 3.611 1.890 -7.208 1.00 82.38 80 ASP A C 1
ATOM 623 O O . ASP A 1 80 ? 2.558 1.655 -6.624 1.00 82.38 80 ASP A O 1
ATOM 627 N N . GLN A 1 81 ? 3.804 1.463 -8.457 1.00 81.50 81 GLN A N 1
ATOM 628 C CA . GLN A 1 81 ? 2.755 0.736 -9.190 1.00 81.50 81 GLN A CA 1
ATOM 629 C C . GLN A 1 81 ? 2.266 -0.526 -8.445 1.00 81.50 81 GLN A C 1
ATOM 631 O O . GLN A 1 81 ? 1.101 -0.906 -8.550 1.00 81.50 81 GLN A O 1
ATOM 636 N N . LEU A 1 82 ? 3.125 -1.149 -7.628 1.00 85.31 82 LEU A N 1
ATOM 637 C CA . LEU A 1 82 ? 2.762 -2.280 -6.761 1.00 85.31 82 LEU A CA 1
ATOM 638 C C . LEU A 1 82 ? 1.670 -1.920 -5.733 1.00 85.31 82 LEU A C 1
ATOM 640 O O . LEU A 1 82 ? 0.822 -2.753 -5.397 1.00 85.31 82 LEU A O 1
ATOM 644 N N . ASP A 1 83 ? 1.639 -0.667 -5.274 1.00 88.06 83 ASP A N 1
ATOM 645 C CA . ASP A 1 83 ? 0.665 -0.151 -4.306 1.00 88.06 83 ASP A CA 1
ATOM 646 C C . ASP A 1 83 ? -0.764 -0.135 -4.892 1.00 88.06 83 ASP A C 1
ATOM 648 O O . ASP A 1 83 ? -1.750 -0.289 -4.160 1.00 88.06 83 ASP A O 1
ATOM 652 N N . ILE A 1 84 ? -0.901 -0.051 -6.225 1.00 87.06 84 ILE A N 1
ATOM 653 C CA . ILE A 1 84 ? -2.193 -0.060 -6.935 1.00 87.06 84 ILE A CA 1
ATOM 654 C C . ILE A 1 84 ? -2.966 -1.344 -6.640 1.00 87.06 84 ILE A C 1
ATOM 656 O O . ILE A 1 84 ? -4.158 -1.299 -6.326 1.00 87.06 84 ILE A O 1
ATOM 660 N N . THR A 1 85 ? -2.291 -2.495 -6.688 1.00 89.06 85 THR A N 1
ATOM 661 C CA . THR A 1 85 ? -2.944 -3.793 -6.477 1.00 89.06 85 THR A CA 1
ATOM 662 C C . THR A 1 85 ? -3.518 -3.893 -5.064 1.00 89.06 85 THR A C 1
ATOM 664 O O . THR A 1 85 ? -4.684 -4.249 -4.897 1.00 89.06 85 THR A O 1
ATOM 667 N N . ALA A 1 86 ? -2.746 -3.508 -4.041 1.00 90.81 86 ALA A N 1
ATOM 668 C CA . ALA A 1 86 ? -3.213 -3.524 -2.653 1.00 90.81 86 ALA A CA 1
ATOM 669 C C . ALA A 1 86 ? -4.405 -2.572 -2.456 1.00 90.81 86 ALA A C 1
ATOM 671 O O . ALA A 1 86 ? -5.400 -2.931 -1.821 1.00 90.81 86 ALA A O 1
ATOM 672 N N . THR A 1 87 ? -4.326 -1.389 -3.066 1.00 87.50 87 THR A N 1
ATOM 673 C CA . THR A 1 87 ? -5.365 -0.354 -3.025 1.00 87.50 87 THR A CA 1
ATOM 674 C C . THR A 1 87 ? -6.678 -0.853 -3.629 1.00 87.50 87 THR A C 1
ATOM 676 O O . THR A 1 87 ? -7.711 -0.812 -2.960 1.00 87.50 87 THR A O 1
ATOM 679 N N . ILE A 1 88 ? -6.657 -1.394 -4.853 1.00 85.38 88 ILE A N 1
ATOM 680 C CA . ILE A 1 88 ? -7.860 -1.921 -5.518 1.00 85.38 88 ILE A CA 1
ATOM 681 C C . ILE A 1 88 ? -8.459 -3.073 -4.712 1.00 85.38 88 ILE A C 1
ATOM 683 O O . ILE A 1 88 ? -9.675 -3.101 -4.511 1.00 85.38 88 ILE A O 1
ATOM 687 N N . CYS A 1 89 ? -7.629 -3.996 -4.218 1.00 87.25 89 CYS A N 1
ATOM 688 C CA . CYS A 1 89 ? -8.120 -5.130 -3.444 1.00 87.25 89 CYS A CA 1
ATOM 689 C C . CYS A 1 89 ? -8.886 -4.680 -2.198 1.00 87.25 89 CYS A C 1
ATOM 691 O O . CYS A 1 89 ? -10.003 -5.136 -1.951 1.00 87.25 89 CYS A O 1
ATOM 693 N N . MET A 1 90 ? -8.332 -3.720 -1.458 1.00 85.75 90 MET A N 1
ATOM 694 C CA . MET A 1 90 ? -8.972 -3.186 -0.259 1.00 85.75 90 MET A CA 1
ATOM 695 C C . MET A 1 90 ? -10.215 -2.344 -0.577 1.00 85.75 90 MET A C 1
ATOM 697 O O . MET A 1 90 ? -11.205 -2.449 0.144 1.00 85.75 90 MET A O 1
ATOM 701 N N . LEU A 1 91 ? -10.233 -1.596 -1.688 1.00 78.94 91 LEU A N 1
ATOM 702 C CA . LEU A 1 91 ? -11.427 -0.866 -2.143 1.00 78.94 91 LEU A CA 1
ATOM 703 C C . LEU A 1 91 ? -12.564 -1.808 -2.562 1.00 78.94 91 LEU A C 1
ATOM 705 O O . LEU A 1 91 ? -13.738 -1.467 -2.426 1.00 78.94 91 LEU A O 1
ATOM 709 N N . LYS A 1 92 ? -12.231 -2.986 -3.101 1.00 79.19 92 LYS A N 1
ATOM 710 C CA . LYS A 1 92 ? -13.201 -3.997 -3.549 1.00 79.19 92 LYS A CA 1
ATOM 711 C C . LYS A 1 92 ? -13.546 -5.032 -2.481 1.00 79.19 92 LYS A C 1
ATOM 713 O O . LYS A 1 92 ? -14.422 -5.858 -2.720 1.00 79.19 92 LYS A O 1
ATOM 718 N N . GLY A 1 93 ? -12.884 -4.994 -1.325 1.00 78.88 93 GLY A N 1
ATOM 719 C CA . GLY A 1 93 ? -13.051 -5.996 -0.275 1.00 78.88 93 GLY A CA 1
ATOM 720 C C . GLY A 1 93 ? -12.597 -7.396 -0.696 1.00 78.88 93 GLY A C 1
ATOM 721 O O . GLY A 1 93 ? -13.122 -8.381 -0.181 1.00 78.88 93 GLY A O 1
ATOM 722 N N . CYS A 1 94 ? -11.657 -7.505 -1.639 1.00 86.94 94 CYS A N 1
ATOM 723 C CA . CYS A 1 94 ? -11.084 -8.785 -2.040 1.00 86.94 94 CYS A CA 1
ATOM 724 C C . CYS A 1 94 ? -9.705 -9.010 -1.392 1.00 86.94 94 CYS A C 1
ATOM 726 O O . CYS A 1 94 ? -9.042 -8.051 -0.985 1.00 86.94 94 CYS A O 1
ATOM 728 N N . PRO A 1 95 ? -9.247 -10.270 -1.285 1.00 87.19 95 PRO A N 1
ATOM 729 C CA . PRO A 1 95 ? -7.923 -10.573 -0.754 1.00 87.19 95 PRO A CA 1
ATOM 730 C C . PRO A 1 95 ? -6.811 -9.911 -1.576 1.00 87.19 95 PRO A C 1
ATOM 732 O O . PRO A 1 95 ? -6.902 -9.840 -2.802 1.00 87.19 95 PRO A O 1
ATOM 735 N N . ILE A 1 96 ? -5.751 -9.463 -0.900 1.00 88.56 96 ILE A N 1
ATOM 736 C CA . ILE A 1 96 ? -4.528 -8.983 -1.554 1.00 88.56 96 ILE A CA 1
ATOM 737 C C . ILE A 1 96 ? -3.721 -10.213 -2.000 1.00 88.56 96 ILE A C 1
ATOM 739 O O . ILE A 1 96 ? -3.559 -11.137 -1.196 1.00 88.56 96 ILE A O 1
ATOM 743 N N . PRO A 1 97 ? -3.211 -10.265 -3.246 1.00 89.88 97 PRO A N 1
ATOM 744 C CA . PRO A 1 97 ? -2.343 -11.351 -3.689 1.00 89.88 97 PRO A CA 1
ATOM 745 C C . PRO A 1 97 ? -1.141 -11.526 -2.757 1.00 89.88 97 PRO A C 1
ATOM 747 O O . PRO A 1 97 ? -0.490 -10.546 -2.403 1.00 89.88 97 PRO A O 1
ATOM 750 N N . ARG A 1 98 ? -0.816 -12.776 -2.397 1.00 83.44 98 ARG A N 1
ATOM 751 C CA . ARG A 1 98 ? 0.223 -13.085 -1.394 1.00 83.44 98 ARG A CA 1
ATOM 752 C C . ARG A 1 98 ? 1.583 -12.455 -1.708 1.00 83.44 98 ARG A C 1
ATOM 754 O O . ARG A 1 98 ? 2.275 -12.049 -0.785 1.00 83.44 98 ARG A O 1
ATOM 761 N N . ASN A 1 99 ? 1.935 -12.364 -2.990 1.00 83.38 99 ASN A N 1
ATOM 762 C CA . ASN A 1 99 ? 3.242 -11.883 -3.441 1.00 83.38 99 ASN A CA 1
ATOM 763 C C . ASN A 1 99 ? 3.309 -10.354 -3.629 1.00 83.38 99 ASN A C 1
ATOM 765 O O . ASN A 1 99 ? 4.311 -9.850 -4.139 1.00 83.38 99 ASN A O 1
ATOM 769 N N . ASN A 1 100 ? 2.259 -9.611 -3.271 1.00 87.81 100 ASN A N 1
ATOM 770 C CA . ASN A 1 100 ? 2.240 -8.164 -3.427 1.00 87.81 100 ASN A CA 1
ATOM 771 C C . ASN A 1 100 ? 2.884 -7.445 -2.227 1.00 87.81 100 ASN A C 1
ATOM 773 O O . ASN A 1 100 ? 2.326 -7.453 -1.138 1.00 87.81 100 ASN A O 1
ATOM 777 N N . LEU A 1 101 ? 3.991 -6.733 -2.442 1.00 90.44 101 LEU A N 1
ATOM 778 C CA . LEU A 1 101 ? 4.647 -5.914 -1.408 1.00 90.44 101 LEU A CA 1
ATOM 779 C C . LEU A 1 101 ? 4.093 -4.480 -1.305 1.00 90.44 101 LEU A C 1
ATOM 781 O O . LEU A 1 101 ? 4.625 -3.663 -0.554 1.00 90.44 101 LEU A O 1
ATOM 785 N N . GLY A 1 102 ? 3.062 -4.153 -2.087 1.00 91.31 102 GLY A N 1
ATOM 786 C CA . GLY A 1 102 ? 2.460 -2.827 -2.118 1.00 91.31 102 GLY A CA 1
ATOM 787 C C . GLY A 1 102 ? 1.719 -2.466 -0.830 1.00 91.31 102 GLY A C 1
ATOM 788 O O . GLY A 1 102 ? 1.049 -3.303 -0.218 1.00 91.31 102 GLY A O 1
ATOM 789 N N . ILE A 1 103 ? 1.791 -1.191 -0.452 1.00 91.62 103 ILE A N 1
ATOM 790 C CA . ILE A 1 103 ? 0.983 -0.607 0.621 1.00 91.62 103 ILE A CA 1
ATOM 791 C C . ILE A 1 103 ? -0.177 0.189 0.028 1.00 91.62 103 ILE A C 1
ATOM 793 O O . ILE A 1 103 ? -0.044 0.794 -1.025 1.00 91.62 103 ILE A O 1
ATOM 797 N N . ILE A 1 104 ? -1.329 0.192 0.699 1.00 89.50 104 ILE A N 1
ATOM 798 C CA . ILE A 1 104 ? -2.492 0.988 0.293 1.00 89.50 104 ILE A CA 1
ATOM 799 C C . ILE A 1 104 ? -2.110 2.463 0.080 1.00 89.50 104 ILE A C 1
ATOM 801 O O . ILE A 1 104 ? -1.550 3.110 0.970 1.00 89.50 104 ILE A O 1
ATOM 805 N N . ILE A 1 105 ? -2.523 3.013 -1.061 1.00 85.69 105 ILE A N 1
ATOM 806 C CA . ILE A 1 105 ? -2.454 4.440 -1.370 1.00 85.69 105 ILE A CA 1
ATOM 807 C C . ILE A 1 105 ? -3.529 5.154 -0.546 1.00 85.69 105 ILE A C 1
ATOM 809 O O . ILE A 1 105 ? -4.730 4.985 -0.778 1.00 85.69 105 ILE A O 1
ATOM 813 N N . SER A 1 106 ? -3.104 5.943 0.440 1.00 79.25 106 SER A N 1
ATOM 814 C CA . SER A 1 106 ? -4.001 6.570 1.417 1.00 79.25 106 SER A CA 1
ATOM 815 C C . SER A 1 106 ? -5.034 7.507 0.806 1.00 79.25 106 SER A C 1
ATOM 817 O O . SER A 1 106 ? -6.153 7.584 1.312 1.00 79.25 106 SER A O 1
ATOM 819 N N . ASP A 1 107 ? -4.702 8.144 -0.310 1.00 74.69 107 ASP A N 1
ATOM 820 C CA . ASP A 1 107 ? -5.538 9.163 -0.950 1.00 74.69 107 ASP A CA 1
ATOM 821 C C . ASP A 1 107 ? -6.863 8.595 -1.479 1.00 74.69 107 ASP A C 1
ATOM 823 O O . ASP A 1 107 ? -7.849 9.317 -1.599 1.00 74.69 107 ASP A O 1
ATOM 827 N N . PHE A 1 108 ? -6.928 7.280 -1.720 1.00 72.50 108 PHE A N 1
ATOM 828 C CA . PHE A 1 108 ? -8.162 6.592 -2.108 1.00 72.50 108 PHE A CA 1
ATOM 829 C C . PHE A 1 108 ? -9.049 6.173 -0.922 1.00 72.50 108 PHE A C 1
ATOM 831 O O . PHE A 1 108 ? -10.185 5.750 -1.136 1.00 72.50 108 PHE A O 1
ATOM 838 N N . PHE A 1 109 ? -8.544 6.238 0.315 1.00 66.25 109 PHE A N 1
ATOM 839 C CA . PHE A 1 109 ? -9.212 5.701 1.511 1.00 66.25 109 PHE A CA 1
ATOM 840 C C . PHE A 1 109 ? -9.638 6.767 2.519 1.00 66.25 109 PHE A C 1
ATOM 842 O O . PHE A 1 109 ? -10.541 6.518 3.326 1.00 66.25 109 PHE A O 1
ATOM 849 N N . LEU A 1 110 ? -8.974 7.921 2.516 1.00 56.62 110 LEU A N 1
ATOM 850 C CA . LEU A 1 110 ? -9.195 8.976 3.493 1.00 56.62 110 LEU A CA 1
ATOM 851 C C . LEU A 1 110 ? -10.409 9.839 3.100 1.00 56.62 110 LEU A C 1
ATOM 853 O O . LEU A 1 110 ? -10.508 10.322 1.983 1.00 56.62 110 LEU A O 1
ATOM 857 N N . ASP A 1 111 ? -11.303 10.058 4.068 1.00 52.06 111 ASP A N 1
ATOM 858 C CA . ASP A 1 111 ? -12.374 11.074 4.052 1.00 52.06 111 ASP A CA 1
ATOM 859 C C . ASP A 1 111 ? -13.663 10.800 3.243 1.00 52.06 111 ASP A C 1
ATOM 861 O O . ASP A 1 111 ? -14.405 11.713 2.869 1.00 52.06 111 ASP A O 1
ATOM 865 N N . LEU A 1 112 ? -14.026 9.525 3.070 1.00 53.75 112 LEU A N 1
ATOM 866 C CA . LEU A 1 112 ? -15.411 9.159 2.756 1.00 53.75 112 LEU A CA 1
ATOM 867 C C . LEU A 1 112 ? -16.237 9.182 4.055 1.00 53.75 112 LEU A C 1
ATOM 869 O O . LEU A 1 112 ? -16.039 8.326 4.911 1.00 53.75 112 LEU A O 1
ATOM 873 N N . GLU A 1 113 ? -17.190 10.115 4.202 1.00 48.12 113 GLU A N 1
ATOM 874 C CA . GLU A 1 113 ? -18.080 10.279 5.384 1.00 48.12 113 GLU A CA 1
ATOM 875 C C . GLU A 1 113 ? -18.727 8.976 5.907 1.00 48.12 113 GLU A C 1
ATOM 877 O O . GLU A 1 113 ? -19.141 8.899 7.063 1.00 48.12 113 GLU A O 1
ATOM 882 N N . GLN A 1 114 ? -18.844 7.955 5.055 1.00 52.94 114 GLN A N 1
ATOM 883 C CA . GLN A 1 114 ? -19.446 6.660 5.381 1.00 52.94 114 GLN A CA 1
ATOM 884 C C . GLN A 1 114 ? -18.438 5.627 5.906 1.00 52.94 114 GLN A C 1
ATOM 886 O O . GLN A 1 114 ? -18.842 4.611 6.476 1.00 52.94 114 GLN A O 1
ATOM 891 N N . ASN A 1 115 ? -17.136 5.862 5.740 1.00 60.31 115 ASN A N 1
ATOM 892 C CA . ASN A 1 115 ? -16.112 4.923 6.166 1.00 60.31 115 ASN A CA 1
ATOM 893 C C . ASN A 1 115 ? -15.824 5.113 7.650 1.00 60.31 115 ASN A C 1
ATOM 895 O O . ASN A 1 115 ? -15.223 6.094 8.086 1.00 60.31 115 ASN A O 1
ATOM 899 N N . SER A 1 116 ? -16.223 4.119 8.441 1.00 75.31 116 SER A N 1
ATOM 900 C CA . SER A 1 116 ? -15.799 4.043 9.832 1.00 75.31 116 SER A CA 1
ATOM 901 C C . SER A 1 116 ? -14.270 4.088 9.899 1.00 75.31 116 SER A C 1
ATOM 903 O O . SER A 1 116 ? -13.579 3.324 9.227 1.00 75.31 116 SER A O 1
ATOM 905 N N . GLN A 1 117 ? -13.728 4.941 10.763 1.00 78.69 117 GLN A N 1
ATOM 906 C CA . GLN A 1 117 ? -12.291 4.996 11.041 1.00 78.69 117 GLN A CA 1
ATOM 907 C C . GLN A 1 117 ? -11.723 3.626 11.442 1.00 78.69 117 GLN A C 1
ATOM 909 O O . GLN A 1 117 ? -10.566 3.329 11.155 1.00 78.69 117 GLN A O 1
ATOM 914 N N . ALA A 1 118 ? -12.543 2.772 12.065 1.00 81.88 118 ALA A N 1
ATOM 915 C CA . ALA A 1 118 ? -12.187 1.390 12.358 1.00 81.88 118 ALA A CA 1
ATOM 916 C C . ALA A 1 118 ? -11.987 0.561 11.080 1.00 81.88 118 ALA A C 1
ATOM 918 O O . ALA A 1 118 ? -11.042 -0.213 11.005 1.00 81.88 118 ALA A O 1
ATOM 919 N N . VAL A 1 119 ? -12.831 0.749 10.060 1.00 82.94 119 VAL A N 1
ATOM 920 C CA . VAL A 1 119 ? -12.682 0.088 8.752 1.00 82.94 119 VAL A CA 1
ATOM 921 C C . VAL A 1 119 ? -11.384 0.528 8.082 1.00 82.94 119 VAL A C 1
ATOM 923 O O . VAL A 1 119 ? -10.637 -0.325 7.612 1.00 82.94 119 VAL A O 1
ATOM 926 N N . ILE A 1 120 ? -11.067 1.826 8.112 1.00 84.38 120 ILE A N 1
ATOM 927 C CA . ILE A 1 120 ? -9.796 2.345 7.583 1.00 84.38 120 ILE A CA 1
ATOM 928 C C . ILE A 1 120 ? -8.615 1.715 8.336 1.00 84.38 120 ILE A C 1
ATOM 930 O O . ILE A 1 120 ? -7.717 1.151 7.715 1.00 84.38 120 ILE A O 1
ATOM 934 N N . ALA A 1 121 ? -8.633 1.737 9.673 1.00 88.38 121 ALA A N 1
ATOM 935 C CA . ALA A 1 121 ? -7.583 1.128 10.490 1.00 88.38 121 ALA A CA 1
ATOM 936 C C . ALA A 1 121 ? -7.396 -0.366 10.178 1.00 88.38 121 ALA A C 1
ATOM 938 O O . ALA A 1 121 ? -6.263 -0.829 10.051 1.00 88.38 121 ALA A O 1
ATOM 939 N N . ASN A 1 122 ? -8.496 -1.105 10.020 1.00 90.19 122 ASN A N 1
ATOM 940 C CA . ASN A 1 122 ? -8.479 -2.529 9.700 1.00 90.19 122 ASN A CA 1
ATOM 941 C C . ASN A 1 122 ? -7.929 -2.790 8.295 1.00 90.19 122 ASN A C 1
ATOM 943 O O . ASN A 1 122 ? -7.138 -3.710 8.134 1.00 90.19 122 ASN A O 1
ATOM 947 N N . ALA A 1 123 ? -8.302 -1.989 7.294 1.00 90.38 123 ALA A N 1
ATOM 948 C CA . ALA A 1 123 ? -7.800 -2.138 5.928 1.00 90.38 123 ALA A CA 1
ATOM 949 C C . ALA A 1 123 ? -6.274 -1.972 5.880 1.00 90.38 123 ALA A C 1
ATOM 951 O O . ALA A 1 123 ? -5.565 -2.858 5.402 1.00 90.38 123 ALA A O 1
ATOM 952 N N . PHE A 1 124 ? -5.762 -0.888 6.473 1.00 92.94 124 PHE A N 1
ATOM 953 C CA . PHE A 1 124 ? -4.321 -0.651 6.570 1.00 92.94 124 PHE A CA 1
ATOM 954 C C . PHE A 1 124 ? -3.607 -1.740 7.371 1.00 92.94 124 PHE A C 1
ATOM 956 O O . PHE A 1 124 ? -2.551 -2.211 6.955 1.00 92.94 124 PHE A O 1
ATOM 963 N N . TYR A 1 125 ? -4.183 -2.187 8.489 1.00 95.69 125 TYR A N 1
ATOM 964 C CA . TYR A 1 125 ? -3.590 -3.257 9.287 1.00 95.69 125 TYR A CA 1
ATOM 965 C C . TYR A 1 125 ? -3.556 -4.598 8.545 1.00 95.69 125 TYR A C 1
ATOM 967 O O . TYR A 1 125 ? -2.545 -5.291 8.606 1.00 95.69 125 TYR A O 1
ATOM 975 N N . THR A 1 126 ? -4.617 -4.955 7.819 1.00 94.94 126 THR A N 1
ATOM 976 C CA . THR A 1 126 ? -4.669 -6.171 6.995 1.00 94.94 126 THR A CA 1
ATOM 977 C C . THR A 1 126 ? -3.601 -6.149 5.908 1.00 94.94 126 THR A C 1
ATOM 979 O O . THR A 1 126 ? -2.870 -7.126 5.757 1.00 94.94 126 THR A O 1
ATOM 982 N N . ASN A 1 127 ? -3.461 -5.033 5.191 1.00 95.62 127 ASN A N 1
ATOM 983 C CA . ASN A 1 127 ? -2.409 -4.880 4.190 1.00 95.62 127 ASN A CA 1
ATOM 984 C C . ASN A 1 127 ? -1.005 -4.947 4.811 1.00 95.62 127 ASN A C 1
ATOM 986 O O . ASN A 1 127 ? -0.175 -5.714 4.334 1.00 95.62 127 ASN A O 1
ATOM 990 N N . PHE A 1 128 ? -0.764 -4.245 5.923 1.00 97.38 128 PHE A N 1
ATOM 991 C CA . PHE A 1 128 ? 0.490 -4.348 6.675 1.00 97.38 128 PHE A CA 1
ATOM 992 C C . PHE A 1 128 ? 0.819 -5.796 7.059 1.00 97.38 128 PHE A C 1
ATOM 994 O O . PHE A 1 128 ? 1.946 -6.242 6.864 1.00 97.38 128 PHE A O 1
ATOM 1001 N N . ARG A 1 129 ? -0.157 -6.532 7.601 1.00 97.56 129 ARG A N 1
ATOM 1002 C CA . ARG A 1 129 ? 0.029 -7.924 8.024 1.00 97.56 129 ARG A CA 1
ATOM 1003 C C . ARG A 1 129 ? 0.401 -8.821 6.851 1.00 97.56 129 ARG A C 1
ATOM 1005 O O . ARG A 1 129 ? 1.302 -9.633 7.002 1.00 97.56 129 ARG A O 1
ATOM 1012 N N . GLN A 1 130 ? -0.235 -8.635 5.696 1.00 95.69 130 GLN A N 1
ATOM 1013 C CA . GLN A 1 130 ? 0.106 -9.382 4.488 1.00 95.69 130 GLN A CA 1
ATOM 1014 C C . GLN A 1 130 ? 1.544 -9.102 4.029 1.00 95.69 130 GLN A C 1
ATOM 1016 O O . GLN A 1 130 ? 2.274 -10.051 3.753 1.00 95.69 130 GLN A O 1
ATOM 1021 N N . VAL A 1 131 ? 1.974 -7.836 4.000 1.00 95.25 131 VAL A N 1
ATOM 1022 C CA . VAL A 1 131 ? 3.357 -7.486 3.630 1.00 95.25 131 VAL A CA 1
ATOM 1023 C C . VAL A 1 131 ? 4.357 -8.023 4.657 1.00 95.25 131 VAL A C 1
ATOM 1025 O O . VAL A 1 131 ? 5.397 -8.555 4.281 1.00 95.25 131 VAL A O 1
ATOM 1028 N N . GLU A 1 132 ? 4.052 -7.938 5.955 1.00 96.19 132 GLU A N 1
ATOM 1029 C CA . GLU A 1 132 ? 4.896 -8.517 7.005 1.00 96.19 132 GLU A CA 1
ATOM 1030 C C . GLU A 1 132 ? 5.049 -10.034 6.841 1.00 96.19 132 GLU A C 1
ATOM 1032 O O . GLU A 1 132 ? 6.163 -10.548 6.926 1.00 96.19 132 GLU A O 1
ATOM 1037 N N . ASP A 1 133 ? 3.945 -10.747 6.615 1.00 93.50 133 ASP A N 1
ATOM 1038 C CA . ASP A 1 133 ? 3.963 -12.197 6.438 1.00 93.50 133 ASP A CA 1
ATOM 1039 C C . ASP A 1 133 ? 4.767 -12.567 5.172 1.00 93.50 133 ASP A C 1
ATOM 1041 O O . ASP A 1 133 ? 5.583 -13.482 5.218 1.00 93.50 133 ASP A O 1
ATOM 1045 N N . GLN A 1 134 ? 4.660 -11.788 4.089 1.00 89.62 134 GLN A N 1
ATOM 1046 C CA . GLN A 1 134 ? 5.488 -11.978 2.893 1.00 89.62 134 GLN A CA 1
ATOM 1047 C C . GLN A 1 134 ? 6.986 -11.743 3.158 1.00 89.62 134 GLN A C 1
ATOM 1049 O O . GLN A 1 134 ? 7.821 -12.504 2.674 1.00 89.62 134 GLN A O 1
ATOM 1054 N N . VAL A 1 135 ? 7.353 -10.711 3.924 1.00 90.12 135 VAL A N 1
ATOM 1055 C CA . VAL A 1 135 ? 8.757 -10.461 4.306 1.00 90.12 135 VAL A CA 1
ATOM 1056 C C . VAL A 1 135 ? 9.324 -11.641 5.098 1.00 90.12 135 VAL A C 1
ATOM 1058 O O . VAL A 1 135 ? 10.468 -12.032 4.873 1.00 90.12 135 VAL A O 1
ATOM 1061 N N . ARG A 1 136 ? 8.530 -12.224 6.004 1.00 91.88 136 ARG A N 1
ATOM 1062 C CA . ARG A 1 136 ? 8.919 -13.420 6.767 1.00 91.88 136 ARG A CA 1
ATOM 1063 C C . ARG A 1 136 ? 9.097 -14.631 5.861 1.00 91.88 136 ARG A C 1
ATOM 1065 O O . ARG A 1 136 ? 10.151 -15.247 5.918 1.00 91.88 136 ARG A O 1
ATOM 1072 N N . ASP A 1 137 ? 8.129 -14.900 4.985 1.00 86.56 137 ASP A N 1
ATOM 1073 C CA . ASP A 1 137 ? 8.206 -16.004 4.021 1.00 86.56 137 ASP A CA 1
ATOM 1074 C C . ASP A 1 137 ? 9.483 -15.915 3.168 1.00 86.56 137 ASP A C 1
ATOM 1076 O O . ASP A 1 137 ? 10.163 -16.913 2.937 1.00 86.56 137 ASP A O 1
ATOM 1080 N N . ILE A 1 138 ? 9.826 -14.707 2.709 1.00 82.75 138 ILE A N 1
ATOM 1081 C CA . ILE A 1 138 ? 11.039 -14.472 1.922 1.00 82.75 138 ILE A CA 1
ATOM 1082 C C . ILE A 1 138 ? 12.294 -14.728 2.757 1.00 82.75 138 ILE A C 1
ATOM 1084 O O . ILE A 1 138 ? 13.222 -15.366 2.261 1.00 82.75 138 ILE A O 1
ATOM 1088 N N . GLN A 1 139 ? 12.338 -14.252 4.003 1.00 85.31 139 GLN A N 1
ATOM 1089 C CA . GLN A 1 139 ? 13.488 -14.487 4.872 1.00 85.31 139 GLN A CA 1
ATOM 1090 C C . GLN A 1 139 ? 13.676 -15.975 5.178 1.00 85.31 139 GLN A C 1
ATOM 1092 O O . GLN A 1 139 ? 14.800 -16.464 5.099 1.00 85.31 139 GLN A O 1
ATOM 1097 N N . ASP A 1 140 ? 12.591 -16.687 5.476 1.00 84.50 140 ASP A N 1
ATOM 1098 C CA . ASP A 1 140 ? 12.620 -18.113 5.806 1.00 84.50 140 ASP A CA 1
ATOM 1099 C C . ASP A 1 140 ? 13.010 -18.970 4.592 1.00 84.50 140 ASP A C 1
ATOM 1101 O O . ASP A 1 140 ? 13.702 -19.974 4.736 1.00 84.50 140 ASP A O 1
ATOM 1105 N N . PHE A 1 141 ? 12.580 -18.585 3.384 1.00 77.88 141 PHE A N 1
ATOM 1106 C CA . PHE A 1 141 ? 12.868 -19.346 2.166 1.00 77.88 141 PHE A CA 1
ATOM 1107 C C . PHE A 1 141 ? 14.238 -19.021 1.560 1.00 77.88 141 PHE A C 1
ATOM 1109 O O . PHE A 1 141 ? 14.900 -19.906 1.021 1.00 77.88 141 PHE A O 1
ATOM 1116 N N . MET A 1 142 ? 14.647 -17.750 1.584 1.00 70.12 142 MET A N 1
ATOM 1117 C CA . MET A 1 142 ? 15.830 -17.286 0.856 1.00 70.12 142 MET A CA 1
ATOM 1118 C C . MET A 1 142 ? 17.034 -17.009 1.755 1.00 70.12 142 MET A C 1
ATOM 1120 O O . MET A 1 142 ? 18.147 -17.025 1.245 1.00 70.12 142 MET A O 1
ATOM 1124 N N . HIS A 1 143 ? 16.836 -16.715 3.047 1.00 70.25 143 HIS A N 1
ATOM 1125 C CA . HIS A 1 143 ? 17.883 -16.234 3.965 1.00 70.25 143 HIS A CA 1
ATOM 1126 C C . HIS A 1 143 ? 18.725 -15.066 3.410 1.00 70.25 143 HIS A C 1
ATOM 1128 O O . HIS A 1 143 ? 19.883 -14.888 3.779 1.00 70.25 143 HIS A O 1
ATOM 1134 N N . ASN A 1 144 ? 18.148 -14.267 2.507 1.00 67.00 144 ASN A N 1
ATOM 1135 C CA . ASN A 1 144 ? 18.895 -13.285 1.719 1.00 67.00 144 ASN A CA 1
ATOM 1136 C C . ASN A 1 144 ? 18.863 -11.867 2.296 1.00 67.00 144 ASN A C 1
ATOM 1138 O O . ASN A 1 144 ? 19.647 -11.036 1.842 1.00 67.00 144 ASN A O 1
ATOM 1142 N N . LEU A 1 145 ? 17.981 -11.565 3.255 1.00 76.62 145 LEU A N 1
ATOM 1143 C CA . LEU A 1 145 ? 18.015 -10.259 3.909 1.00 76.62 145 LEU A CA 1
ATOM 1144 C C . LEU A 1 145 ? 19.088 -10.271 4.990 1.00 76.62 145 LEU A C 1
ATOM 1146 O O . LEU A 1 145 ? 19.219 -11.232 5.755 1.00 76.62 145 LEU A O 1
ATOM 1150 N N . ASN A 1 146 ? 19.825 -9.167 5.088 1.00 84.38 146 ASN A N 1
ATOM 1151 C CA . ASN A 1 146 ? 20.754 -8.956 6.190 1.00 84.38 146 ASN A CA 1
ATOM 1152 C C . ASN A 1 146 ? 20.014 -9.087 7.539 1.00 84.38 146 ASN A C 1
ATOM 1154 O O . ASN A 1 146 ? 18.950 -8.493 7.721 1.00 84.38 146 ASN A O 1
ATOM 1158 N N . GLU A 1 147 ? 20.576 -9.826 8.503 1.00 86.75 147 GLU A N 1
ATOM 1159 C CA . GLU A 1 147 ? 19.923 -10.065 9.800 1.00 86.75 147 GLU A CA 1
ATOM 1160 C C . GLU A 1 147 ? 19.567 -8.768 10.537 1.00 86.75 147 GLU A C 1
ATOM 1162 O O . GLU A 1 147 ? 18.491 -8.667 11.126 1.00 86.75 147 GLU A O 1
ATOM 1167 N N . ASN A 1 148 ? 20.424 -7.744 10.470 1.00 89.69 148 ASN A N 1
ATOM 1168 C CA . ASN A 1 148 ? 20.146 -6.446 11.085 1.00 89.69 148 ASN A CA 1
ATOM 1169 C C . ASN A 1 148 ? 18.963 -5.755 10.401 1.00 89.69 148 ASN A C 1
ATOM 1171 O O . ASN A 1 148 ? 18.082 -5.235 11.086 1.00 89.69 148 ASN A O 1
ATOM 1175 N N . THR A 1 149 ? 18.910 -5.802 9.066 1.00 89.12 149 THR A N 1
ATOM 1176 C CA . THR A 1 149 ? 17.797 -5.271 8.267 1.00 89.12 149 THR A CA 1
ATOM 1177 C C . THR A 1 149 ? 16.487 -5.984 8.612 1.00 89.12 149 THR A C 1
ATOM 1179 O O . THR A 1 149 ? 15.464 -5.339 8.856 1.00 89.12 149 THR A O 1
ATOM 1182 N N . PHE A 1 150 ? 16.507 -7.316 8.683 1.00 91.12 150 PHE A N 1
ATOM 1183 C CA . PHE A 1 150 ? 15.332 -8.102 9.046 1.00 91.12 150 PHE A CA 1
ATOM 1184 C C . PHE A 1 150 ? 14.864 -7.790 10.474 1.00 91.12 150 PHE A C 1
ATOM 1186 O O . PHE A 1 150 ? 13.681 -7.525 10.693 1.00 91.12 150 PHE A O 1
ATOM 1193 N N . ASN A 1 151 ? 15.783 -7.739 11.440 1.00 94.31 151 ASN A N 1
ATOM 1194 C CA . ASN A 1 151 ? 15.470 -7.404 12.829 1.00 94.31 151 ASN A CA 1
ATOM 1195 C C . ASN A 1 151 ? 14.878 -5.991 12.967 1.00 94.31 151 ASN A C 1
ATOM 1197 O O . ASN A 1 151 ? 13.905 -5.807 13.703 1.00 94.31 151 ASN A O 1
ATOM 1201 N N . GLU A 1 152 ? 15.394 -5.010 12.217 1.00 95.12 152 GLU A N 1
ATOM 1202 C CA . GLU A 1 152 ? 14.831 -3.655 12.150 1.00 95.12 152 GLU A CA 1
ATOM 1203 C C . GLU A 1 152 ? 13.371 -3.686 11.665 1.00 95.12 152 GLU A C 1
ATOM 1205 O O . GLU A 1 152 ? 12.482 -3.143 12.331 1.00 95.12 152 GLU A O 1
ATOM 1210 N N . LEU A 1 153 ? 13.092 -4.383 10.555 1.00 95.44 153 LEU A N 1
ATOM 1211 C CA . LEU A 1 153 ? 11.731 -4.547 10.035 1.00 95.44 153 LEU A CA 1
ATOM 1212 C C . LEU A 1 153 ? 10.806 -5.229 11.052 1.00 95.44 153 LEU A C 1
ATOM 1214 O O . LEU A 1 153 ? 9.651 -4.828 11.210 1.00 95.44 153 LEU A O 1
ATOM 1218 N N . MET A 1 154 ? 11.291 -6.247 11.763 1.00 97.00 154 MET A N 1
ATOM 1219 C CA . MET A 1 154 ? 10.487 -6.970 12.748 1.00 97.00 154 MET A CA 1
ATOM 1220 C C . MET A 1 154 ? 10.170 -6.119 13.984 1.00 97.00 154 MET A C 1
ATOM 1222 O O . MET A 1 154 ? 9.047 -6.187 14.499 1.00 97.00 154 MET A O 1
ATOM 1226 N N . GLU A 1 155 ? 11.091 -5.264 14.430 1.00 98.00 155 GLU A N 1
ATOM 1227 C CA . GLU A 1 155 ? 10.813 -4.291 15.492 1.00 98.00 155 GLU A CA 1
ATOM 1228 C C . GLU A 1 155 ? 9.831 -3.202 15.024 1.00 98.00 155 GLU A C 1
ATOM 1230 O O . GLU A 1 155 ? 8.894 -2.856 15.756 1.00 98.00 155 GLU A O 1
ATOM 1235 N N . MET A 1 156 ? 9.937 -2.720 13.778 1.00 98.25 156 MET A N 1
ATOM 1236 C CA . MET A 1 156 ? 8.917 -1.840 13.186 1.00 98.25 156 MET A CA 1
ATOM 1237 C C . MET A 1 156 ? 7.536 -2.512 13.177 1.00 98.25 156 MET A C 1
ATOM 1239 O O . MET A 1 156 ? 6.554 -1.924 13.641 1.00 98.25 156 MET A O 1
ATOM 1243 N N . ALA A 1 157 ? 7.459 -3.766 12.724 1.00 98.25 157 ALA A N 1
ATOM 1244 C CA . ALA A 1 157 ? 6.222 -4.536 12.668 1.00 98.25 157 ALA A CA 1
ATOM 1245 C C . ALA A 1 157 ? 5.598 -4.728 14.061 1.00 98.25 157 ALA A C 1
ATOM 1247 O O . ALA A 1 157 ? 4.395 -4.532 14.257 1.00 98.25 157 ALA A O 1
ATOM 1248 N N . LYS A 1 158 ? 6.411 -5.052 15.069 1.00 98.25 158 LYS A N 1
ATOM 1249 C CA . LYS A 1 158 ? 5.983 -5.158 16.471 1.00 98.25 158 LYS A CA 1
ATOM 1250 C C . LYS A 1 158 ? 5.418 -3.837 16.998 1.00 98.25 158 LYS A C 1
ATOM 1252 O O . LYS A 1 158 ? 4.363 -3.834 17.639 1.00 98.25 158 LYS A O 1
ATOM 1257 N N . ASN A 1 159 ? 6.058 -2.712 16.681 1.00 97.75 159 ASN A N 1
ATOM 1258 C CA . ASN A 1 159 ? 5.572 -1.383 17.049 1.00 97.75 159 ASN A CA 1
ATOM 1259 C C . ASN A 1 159 ? 4.218 -1.059 16.399 1.00 97.75 159 ASN A C 1
ATOM 1261 O O . ASN A 1 159 ? 3.310 -0.593 17.094 1.00 97.75 159 ASN A O 1
ATOM 1265 N N . ILE A 1 160 ? 4.043 -1.374 15.112 1.00 98.06 160 ILE A N 1
ATOM 1266 C CA . ILE A 1 160 ? 2.773 -1.196 14.387 1.00 98.06 160 ILE A CA 1
ATOM 1267 C C . ILE A 1 160 ? 1.653 -2.020 15.039 1.00 98.06 160 ILE A C 1
ATOM 1269 O O . ILE A 1 160 ? 0.595 -1.470 15.354 1.00 98.06 160 ILE A O 1
ATOM 1273 N N . LYS A 1 161 ? 1.888 -3.306 15.342 1.00 97.62 161 LYS A N 1
ATOM 1274 C CA . LYS A 1 161 ? 0.906 -4.169 16.036 1.00 97.62 161 LYS A CA 1
ATOM 1275 C C . LYS A 1 161 ? 0.501 -3.613 17.398 1.00 97.62 161 LYS A C 1
ATOM 1277 O O . LYS A 1 161 ? -0.677 -3.630 17.759 1.00 97.62 161 LYS A O 1
ATOM 1282 N N . ASN A 1 162 ? 1.464 -3.100 18.161 1.00 95.38 162 ASN A N 1
ATOM 1283 C CA . ASN A 1 162 ? 1.195 -2.494 19.463 1.00 95.38 162 ASN A CA 1
ATOM 1284 C C . ASN A 1 162 ? 0.363 -1.213 19.334 1.00 95.38 162 ASN A C 1
ATOM 1286 O O . ASN A 1 162 ? -0.566 -1.007 20.119 1.00 95.38 162 ASN A O 1
ATOM 1290 N N . LYS A 1 163 ? 0.647 -0.366 18.337 1.00 93.62 163 LYS A N 1
ATOM 1291 C CA . LYS A 1 163 ? -0.166 0.827 18.068 1.00 93.62 163 LYS A CA 1
ATOM 1292 C C . LYS A 1 163 ? -1.575 0.476 17.614 1.00 93.62 163 LYS A C 1
ATOM 1294 O O . LYS A 1 163 ? -2.512 1.074 18.132 1.00 93.62 163 LYS A O 1
ATOM 1299 N N . TYR A 1 164 ? -1.733 -0.520 16.743 1.00 94.31 164 TYR A N 1
ATOM 1300 C CA . TYR A 1 164 ? -3.045 -1.009 16.323 1.00 94.31 164 TYR A CA 1
ATOM 1301 C C . TYR A 1 164 ? -3.904 -1.417 17.526 1.00 94.31 164 TYR A C 1
ATOM 1303 O O . TYR A 1 164 ? -5.009 -0.913 17.692 1.00 94.31 164 TYR A O 1
ATOM 1311 N N . LYS A 1 165 ? -3.365 -2.225 18.452 1.00 91.38 165 LYS A N 1
ATOM 1312 C CA . LYS A 1 165 ? -4.074 -2.578 19.698 1.00 91.38 165 LYS A CA 1
ATOM 1313 C C . LYS A 1 165 ? -4.487 -1.337 20.501 1.00 91.38 165 LYS A C 1
ATOM 1315 O O . LYS A 1 165 ? -5.616 -1.257 20.973 1.00 91.38 165 LYS A O 1
ATOM 1320 N N . ARG A 1 166 ? -3.592 -0.348 20.627 1.00 89.56 166 ARG A N 1
ATOM 1321 C CA . ARG A 1 166 ? -3.846 0.902 21.370 1.00 89.56 166 ARG A CA 1
ATOM 1322 C C . ARG A 1 166 ? -4.866 1.828 20.701 1.00 89.56 166 ARG A C 1
ATOM 1324 O O . ARG A 1 166 ? -5.515 2.609 21.402 1.00 89.56 166 ARG A O 1
ATOM 1331 N N . LEU A 1 167 ? -5.028 1.761 19.378 1.00 86.62 167 LEU A N 1
ATOM 1332 C CA . LEU A 1 167 ? -6.087 2.496 18.682 1.00 86.62 167 LEU A CA 1
ATOM 1333 C C . LEU A 1 167 ? -7.453 2.094 19.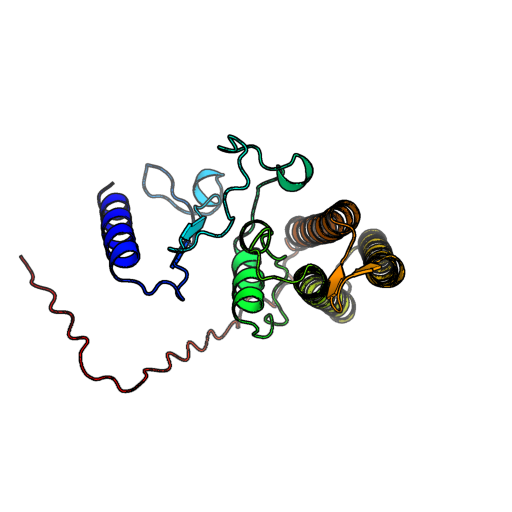242 1.00 86.62 167 LEU A C 1
ATOM 1335 O O . LEU A 1 167 ? -8.226 2.964 19.633 1.00 86.62 167 LEU A O 1
ATOM 1339 N N . PHE A 1 168 ? -7.691 0.787 19.385 1.00 83.69 168 PHE A N 1
ATOM 1340 C CA . PHE A 1 168 ? -8.979 0.243 19.818 1.00 83.69 168 PHE A CA 1
ATOM 1341 C C . PHE A 1 168 ? -9.195 0.196 21.341 1.00 83.69 168 PHE A C 1
ATOM 1343 O O . PHE A 1 168 ? -10.314 -0.030 21.803 1.00 83.69 168 PHE A O 1
ATOM 1350 N N . THR A 1 169 ? -8.169 0.450 22.154 1.00 79.38 169 THR A N 1
ATOM 1351 C CA . THR A 1 169 ? -8.356 0.623 23.607 1.00 79.38 169 THR A CA 1
ATOM 1352 C C . THR A 1 169 ? -8.636 2.068 24.003 1.00 79.38 169 THR A C 1
ATOM 1354 O O . THR A 1 169 ? -9.168 2.306 25.081 1.00 79.38 169 THR A O 1
ATOM 1357 N N . THR A 1 170 ? -8.282 3.037 23.152 1.00 69.75 170 THR A N 1
ATOM 1358 C CA . THR A 1 170 ? -8.395 4.472 23.470 1.00 69.75 170 THR A CA 1
ATOM 1359 C C . THR A 1 170 ? -9.508 5.202 22.723 1.00 69.75 170 THR A C 1
ATOM 1361 O O . THR A 1 170 ? -9.675 6.404 22.927 1.00 69.75 1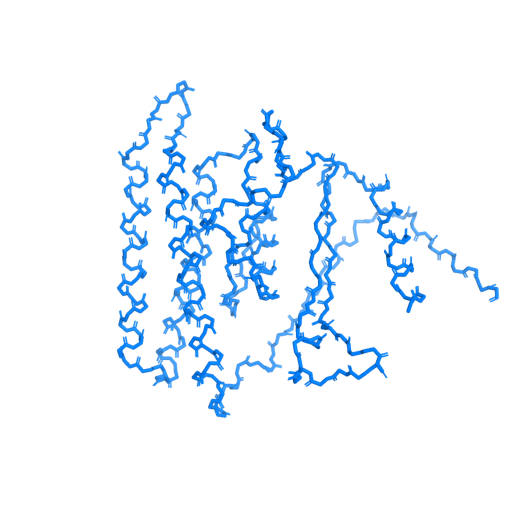70 THR A O 1
ATOM 1364 N N . GLY A 1 171 ? -10.252 4.517 21.855 1.00 64.50 171 GLY A N 1
ATOM 1365 C CA . GLY A 1 171 ? -11.433 5.082 21.208 1.00 64.50 171 GLY A CA 1
ATOM 1366 C C . GLY A 1 171 ? -12.639 5.156 22.143 1.00 64.50 171 GLY A C 1
ATOM 1367 O O . GLY A 1 171 ? -12.748 4.436 23.138 1.00 64.50 171 GLY A O 1
ATOM 1368 N N . ILE A 1 172 ? -13.544 6.069 21.811 1.00 63.31 172 ILE A N 1
ATOM 1369 C CA . ILE A 1 172 ? -14.701 6.424 22.630 1.00 63.31 172 ILE A CA 1
ATOM 1370 C C . ILE A 1 172 ? -15.948 5.832 21.969 1.00 63.31 172 ILE A C 1
ATOM 1372 O O . ILE A 1 172 ? -16.130 5.938 20.7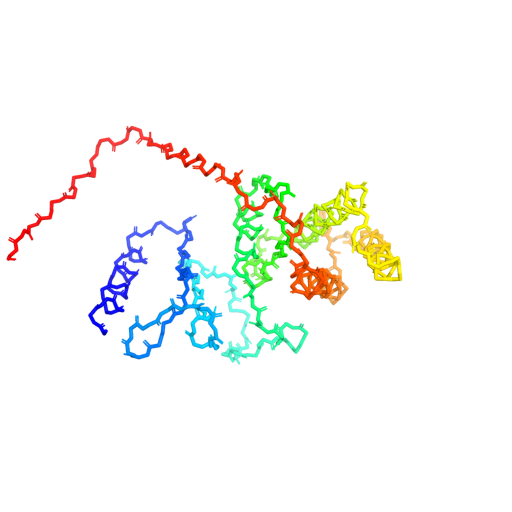54 1.00 63.31 172 ILE A O 1
ATOM 1376 N N . LYS A 1 173 ? -16.829 5.213 22.764 1.00 62.50 173 LYS A N 1
ATOM 1377 C CA . LYS A 1 173 ? -18.184 4.877 22.309 1.00 62.50 173 LYS A CA 1
ATOM 1378 C C . LYS A 1 173 ? -19.028 6.151 22.337 1.00 62.50 173 LYS A C 1
ATOM 1380 O O . LYS A 1 173 ? -19.318 6.662 23.414 1.00 62.50 173 LYS A O 1
ATOM 1385 N N . TYR A 1 174 ? -19.444 6.643 21.174 1.00 54.78 174 TYR A N 1
ATOM 1386 C CA . TYR A 1 174 ? -20.364 7.775 21.058 1.00 54.78 174 TYR A CA 1
ATOM 1387 C C . TYR A 1 174 ? -21.572 7.375 20.210 1.00 54.78 174 TYR A C 1
ATOM 1389 O O . TYR A 1 174 ? -21.410 6.911 19.082 1.00 54.78 174 TYR A O 1
ATOM 1397 N N . LYS A 1 175 ? -22.789 7.524 20.755 1.00 54.75 175 LYS A N 1
ATOM 1398 C CA . LYS A 1 175 ? -24.062 7.199 20.074 1.00 54.75 175 LYS A CA 1
ATOM 1399 C C . LYS A 1 175 ? -24.033 5.846 19.330 1.00 54.75 175 LYS A C 1
ATOM 1401 O O . LYS A 1 175 ? -24.304 5.786 18.138 1.00 54.75 175 LYS A O 1
ATOM 1406 N N . ASN A 1 176 ? -23.655 4.767 20.022 1.00 55.47 176 ASN A N 1
ATOM 1407 C CA . ASN A 1 176 ? -23.524 3.402 19.471 1.00 55.47 176 ASN A CA 1
ATOM 1408 C C . ASN A 1 176 ? -22.483 3.216 18.347 1.00 55.47 176 ASN A C 1
ATOM 1410 O O . ASN A 1 176 ? -22.411 2.139 17.761 1.00 55.47 176 ASN A O 1
ATOM 1414 N N . SER A 1 177 ? -21.635 4.212 18.085 1.00 59.66 177 SER A N 1
ATOM 1415 C CA . SER A 1 177 ? -20.531 4.127 17.126 1.00 59.66 177 SER A CA 1
ATOM 1416 C C . SER A 1 177 ? -19.181 4.208 17.840 1.00 59.66 177 SER A C 1
ATOM 1418 O O . SER A 1 177 ? -19.007 4.966 18.799 1.00 59.66 177 SER A O 1
ATOM 1420 N N . TYR A 1 178 ? -18.228 3.382 17.407 1.00 66.38 178 TYR A N 1
ATOM 1421 C CA . TYR A 1 178 ? -16.855 3.435 17.894 1.00 66.38 178 TYR A CA 1
ATOM 1422 C C . TYR A 1 178 ? -16.078 4.475 17.087 1.00 66.38 178 TYR A C 1
ATOM 1424 O O . TYR A 1 178 ? -15.953 4.333 15.869 1.00 66.38 178 TYR A O 1
ATOM 1432 N N . GLN A 1 179 ? -15.573 5.511 17.756 1.00 71.62 179 GLN A N 1
ATOM 1433 C CA . GLN A 1 179 ? -14.774 6.557 17.121 1.00 71.62 179 GLN A CA 1
ATOM 1434 C C . GLN A 1 179 ? -13.321 6.468 17.580 1.00 71.62 179 GLN A C 1
ATOM 1436 O O . GLN A 1 179 ? -13.023 6.454 18.779 1.00 71.62 179 GLN A O 1
ATOM 1441 N N . LEU A 1 180 ? -12.415 6.401 16.606 1.00 77.62 180 LEU A N 1
ATOM 1442 C CA . LEU A 1 180 ? -10.982 6.482 16.837 1.00 77.62 180 LEU A CA 1
ATOM 1443 C C . LEU A 1 180 ? -10.562 7.949 16.931 1.00 77.62 180 LEU A C 1
ATOM 1445 O O . LEU A 1 180 ? -11.206 8.858 16.418 1.00 77.62 180 LEU A O 1
ATOM 1449 N N . ASN A 1 181 ? -9.434 8.198 17.588 1.00 81.81 181 ASN A N 1
ATOM 1450 C CA . ASN A 1 181 ? -8.826 9.519 17.535 1.00 81.81 181 ASN A CA 1
ATOM 1451 C C . ASN A 1 181 ? -8.198 9.725 16.133 1.00 81.81 181 ASN A C 1
ATOM 1453 O O . ASN A 1 181 ? -7.296 8.954 15.784 1.00 81.81 181 ASN A O 1
ATOM 1457 N N . PRO A 1 182 ? -8.610 10.745 15.350 1.00 78.38 182 PRO A N 1
ATOM 1458 C CA . PRO A 1 182 ? -8.122 10.941 13.981 1.00 78.38 182 PRO A CA 1
ATOM 1459 C C . PRO A 1 182 ? -6.604 11.133 13.888 1.00 78.38 182 PRO A C 1
ATOM 1461 O O . PRO A 1 182 ? -5.965 10.583 12.994 1.00 78.38 182 PRO A O 1
ATOM 1464 N N . LEU A 1 183 ? -6.001 11.844 14.848 1.00 80.50 183 LEU A N 1
ATOM 1465 C CA . LEU A 1 183 ? -4.551 12.057 14.887 1.00 80.50 183 LEU A CA 1
ATOM 1466 C C . LEU A 1 183 ? -3.804 10.747 15.144 1.00 80.50 183 LEU A C 1
ATOM 1468 O O . LEU A 1 183 ? -2.811 10.463 14.477 1.00 80.50 183 LEU A O 1
ATOM 1472 N N . LYS A 1 184 ? -4.294 9.915 16.072 1.00 85.06 184 LYS A N 1
ATOM 1473 C CA . LYS A 1 184 ? -3.697 8.595 16.329 1.00 85.06 184 LYS A CA 1
ATOM 1474 C C . LYS A 1 184 ? -3.832 7.670 15.121 1.00 85.06 184 LYS A C 1
ATOM 1476 O O . LYS A 1 184 ? -2.882 6.954 14.813 1.00 85.06 184 LYS A O 1
ATOM 1481 N N . LEU A 1 185 ? -4.982 7.687 14.441 1.00 85.31 185 LEU A N 1
ATOM 1482 C CA . LEU A 1 185 ? -5.196 6.912 13.217 1.00 85.31 185 LEU A CA 1
ATOM 1483 C C . LEU A 1 185 ? -4.212 7.339 12.123 1.00 85.31 185 LEU A C 1
ATOM 1485 O O . LEU A 1 185 ? -3.535 6.495 11.546 1.00 85.31 185 LEU A O 1
ATOM 1489 N N . LYS A 1 186 ? -4.068 8.646 11.899 1.00 83.44 186 LYS A N 1
ATOM 1490 C CA . LYS A 1 186 ? -3.113 9.200 10.938 1.00 83.44 186 LYS A CA 1
ATOM 1491 C C . LYS A 1 186 ? -1.666 8.817 11.260 1.00 83.44 186 LYS A C 1
ATOM 1493 O O . LYS A 1 186 ? -0.941 8.356 10.385 1.00 83.44 186 LYS A O 1
ATOM 1498 N N . GLN A 1 187 ? -1.253 8.920 12.524 1.00 86.50 187 GLN A N 1
ATOM 1499 C CA . GLN A 1 187 ? 0.076 8.473 12.962 1.00 86.50 187 GLN A CA 1
ATOM 1500 C C . GLN A 1 187 ? 0.295 6.968 12.764 1.00 86.50 187 GLN A C 1
ATOM 1502 O O . GLN A 1 187 ? 1.415 6.540 12.493 1.00 86.50 187 GLN A O 1
ATOM 1507 N N . PHE A 1 188 ? -0.745 6.156 12.946 1.00 90.62 188 PHE A N 1
ATOM 1508 C CA . PHE A 1 188 ? -0.689 4.718 12.706 1.00 90.62 188 PHE A CA 1
ATOM 1509 C C . PHE A 1 188 ? -0.530 4.396 11.214 1.00 90.62 188 PHE A C 1
ATOM 1511 O O . PHE A 1 188 ? 0.359 3.624 10.862 1.00 90.62 188 PHE A O 1
ATOM 1518 N N . ILE A 1 189 ? -1.323 5.037 10.349 1.00 90.62 189 ILE A N 1
ATOM 1519 C CA . ILE A 1 189 ? -1.223 4.894 8.889 1.00 90.62 189 ILE A CA 1
ATOM 1520 C C . ILE A 1 189 ? 0.176 5.294 8.405 1.00 90.62 189 ILE A C 1
ATOM 1522 O O . ILE A 1 189 ? 0.814 4.518 7.697 1.00 90.62 189 ILE A O 1
ATOM 1526 N N . GLY A 1 190 ? 0.706 6.427 8.877 1.00 87.94 190 GLY A N 1
ATOM 1527 C CA . GLY A 1 190 ? 2.054 6.876 8.511 1.00 87.94 190 GLY A CA 1
ATOM 1528 C C . GLY A 1 190 ? 3.160 5.880 8.886 1.00 87.94 190 GLY A C 1
ATOM 1529 O O . GLY A 1 190 ? 4.143 5.736 8.166 1.00 87.94 190 GLY A O 1
ATOM 1530 N N . GLN A 1 191 ? 3.004 5.116 9.975 1.00 92.94 191 GLN A N 1
ATOM 1531 C CA . GLN A 1 191 ? 3.970 4.062 10.307 1.00 92.94 191 GLN A CA 1
ATOM 1532 C C . GLN A 1 191 ? 3.911 2.864 9.364 1.00 92.94 191 GLN A C 1
ATOM 1534 O O . GLN A 1 191 ? 4.952 2.281 9.073 1.00 92.94 191 GLN A O 1
ATOM 1539 N N . ILE A 1 192 ? 2.717 2.499 8.898 1.00 94.69 192 ILE A N 1
ATOM 1540 C CA . ILE A 1 192 ? 2.548 1.430 7.910 1.00 94.69 192 ILE A CA 1
ATOM 1541 C C . ILE A 1 192 ? 3.149 1.853 6.571 1.00 94.69 192 ILE A C 1
ATOM 1543 O O . ILE A 1 192 ? 3.870 1.068 5.961 1.00 94.69 192 ILE A O 1
ATOM 1547 N N . GLN A 1 193 ? 2.924 3.100 6.157 1.00 91.06 193 GLN A N 1
ATOM 1548 C CA . GLN A 1 193 ? 3.544 3.659 4.956 1.00 91.06 193 GLN A CA 1
ATOM 1549 C C . GLN A 1 193 ? 5.072 3.604 5.059 1.00 91.06 193 GLN A C 1
ATOM 1551 O O . GLN A 1 193 ? 5.717 3.015 4.197 1.00 91.06 193 GLN A O 1
ATOM 1556 N N . ASN A 1 194 ? 5.653 4.090 6.163 1.00 91.94 194 ASN A N 1
ATOM 1557 C CA . ASN A 1 194 ? 7.102 4.026 6.394 1.00 91.94 194 ASN A CA 1
ATOM 1558 C C . ASN A 1 194 ? 7.654 2.591 6.380 1.00 91.94 194 ASN A C 1
ATOM 1560 O O . ASN A 1 194 ? 8.734 2.356 5.840 1.00 91.94 194 ASN A O 1
ATOM 1564 N N . PHE A 1 195 ? 6.920 1.628 6.946 1.00 94.94 195 PHE A N 1
ATOM 1565 C CA . PHE A 1 195 ? 7.278 0.211 6.860 1.00 94.94 195 PHE A CA 1
ATOM 1566 C C . PHE A 1 195 ? 7.291 -0.282 5.410 1.00 94.94 195 PHE A C 1
ATOM 1568 O O . PHE A 1 195 ? 8.282 -0.867 4.984 1.00 94.94 195 PHE A O 1
ATOM 1575 N N . GLY A 1 196 ? 6.252 0.024 4.630 1.00 92.19 196 GLY A N 1
ATOM 1576 C CA . GLY A 1 196 ? 6.200 -0.293 3.202 1.00 92.19 196 GLY A CA 1
ATOM 1577 C C . GLY A 1 196 ? 7.352 0.302 2.405 1.00 92.19 196 GLY A C 1
ATOM 1578 O O . GLY A 1 196 ? 7.988 -0.409 1.633 1.00 92.19 196 GLY A O 1
ATOM 1579 N N . TYR A 1 197 ? 7.659 1.585 2.612 1.00 89.06 197 TYR A N 1
ATOM 1580 C CA . TYR A 1 197 ? 8.791 2.242 1.954 1.00 89.06 197 TYR A CA 1
ATOM 1581 C C . TYR A 1 197 ? 10.117 1.548 2.272 1.00 89.06 197 TYR A C 1
ATOM 1583 O O . TYR A 1 197 ? 10.903 1.296 1.360 1.00 89.06 197 TYR A O 1
ATOM 1591 N N . LYS A 1 198 ? 10.354 1.193 3.542 1.00 90.62 198 LYS A N 1
ATOM 1592 C CA . LYS A 1 198 ? 11.566 0.473 3.953 1.00 90.62 198 LYS A CA 1
ATOM 1593 C C . LYS A 1 198 ? 11.631 -0.923 3.328 1.00 90.62 198 LYS A C 1
ATOM 1595 O O . LYS A 1 198 ? 12.667 -1.291 2.792 1.00 90.62 198 LYS A O 1
ATOM 1600 N N . VAL A 1 199 ? 10.533 -1.679 3.344 1.00 90.50 199 VAL A N 1
ATOM 1601 C CA . VAL A 1 199 ? 10.456 -2.999 2.695 1.00 90.50 199 VAL A CA 1
ATOM 1602 C C . VAL A 1 199 ? 10.799 -2.876 1.210 1.00 90.50 199 VAL A C 1
ATOM 1604 O O . VAL A 1 199 ? 11.718 -3.534 0.729 1.00 90.50 199 VAL A O 1
ATOM 1607 N N . LYS A 1 200 ? 10.123 -1.982 0.485 1.00 87.00 200 LYS A N 1
ATOM 1608 C CA . LYS A 1 200 ? 10.343 -1.787 -0.952 1.00 87.00 200 LYS A CA 1
ATOM 1609 C C . LYS A 1 200 ? 11.771 -1.328 -1.266 1.00 87.00 200 LYS A C 1
ATOM 1611 O O . LYS A 1 200 ? 12.344 -1.803 -2.242 1.00 87.00 200 LYS A O 1
ATOM 1616 N N . SER A 1 201 ? 12.378 -0.464 -0.447 1.00 85.00 201 SER A N 1
ATOM 1617 C CA . SER A 1 201 ? 13.765 -0.025 -0.660 1.00 85.00 201 SER A CA 1
ATOM 1618 C C . SER A 1 201 ? 14.782 -1.146 -0.443 1.00 85.00 201 SER A C 1
ATOM 1620 O O . SER A 1 201 ? 15.722 -1.266 -1.225 1.00 85.00 201 SER A O 1
ATOM 1622 N N . ILE A 1 202 ? 14.560 -2.018 0.544 1.00 83.06 202 ILE A N 1
ATOM 1623 C CA . ILE A 1 202 ? 15.370 -3.223 0.755 1.00 83.06 202 ILE A CA 1
ATOM 1624 C C . ILE A 1 202 ? 15.279 -4.133 -0.469 1.00 83.06 202 ILE A C 1
ATOM 1626 O O . ILE A 1 202 ? 16.303 -4.496 -1.034 1.00 83.06 202 ILE A O 1
ATOM 1630 N N . PHE A 1 203 ? 14.075 -4.432 -0.959 1.00 77.56 203 PHE A N 1
ATOM 1631 C CA . PHE A 1 203 ? 13.910 -5.280 -2.145 1.00 77.56 203 PHE A CA 1
ATOM 1632 C C . PHE A 1 203 ? 14.466 -4.659 -3.431 1.00 77.56 203 PHE A C 1
ATOM 1634 O O . PHE A 1 203 ? 14.927 -5.390 -4.302 1.00 77.56 203 PHE A O 1
ATOM 1641 N N . ARG A 1 204 ? 14.481 -3.328 -3.556 1.00 76.31 204 ARG A N 1
ATOM 1642 C CA . ARG A 1 204 ? 15.134 -2.639 -4.682 1.00 76.31 204 ARG A CA 1
ATOM 1643 C C . ARG A 1 204 ? 16.655 -2.709 -4.630 1.00 76.31 204 ARG A C 1
ATOM 1645 O O . ARG A 1 204 ? 17.273 -2.815 -5.681 1.00 76.31 204 ARG A O 1
ATOM 1652 N N . ASN A 1 205 ? 17.241 -2.630 -3.437 1.00 70.69 205 ASN A N 1
ATOM 1653 C CA . ASN A 1 205 ? 18.691 -2.526 -3.263 1.00 70.69 205 ASN A CA 1
ATOM 1654 C C . ASN A 1 205 ? 19.356 -3.895 -3.052 1.00 70.69 205 ASN A C 1
ATOM 1656 O O . ASN A 1 205 ? 20.377 -4.190 -3.660 1.00 70.69 205 ASN A O 1
ATOM 1660 N N . GLU A 1 206 ? 18.767 -4.750 -2.217 1.00 59.69 206 GLU A N 1
ATOM 1661 C CA . GLU A 1 206 ? 19.256 -6.103 -1.911 1.00 59.69 206 GLU A CA 1
ATOM 1662 C C . GLU A 1 206 ? 18.730 -7.141 -2.927 1.00 59.69 206 GLU A C 1
ATOM 1664 O O . GLU A 1 206 ? 19.384 -8.153 -3.193 1.00 59.69 206 GLU A O 1
ATOM 1669 N N . GLY A 1 207 ? 17.589 -6.867 -3.578 1.00 51.59 207 GLY A N 1
ATOM 1670 C CA . GLY A 1 207 ? 16.997 -7.722 -4.616 1.00 51.59 207 GLY A CA 1
ATOM 1671 C C . GLY A 1 207 ? 17.602 -7.583 -6.019 1.00 51.59 207 GLY A C 1
ATOM 1672 O O . GLY A 1 207 ? 17.137 -8.226 -6.955 1.00 51.59 207 GLY A O 1
ATOM 1673 N N . GLN A 1 208 ? 18.664 -6.792 -6.188 1.00 44.59 208 GLN A N 1
ATOM 1674 C CA . GLN A 1 208 ? 19.491 -6.834 -7.403 1.00 44.59 208 GLN A CA 1
ATOM 1675 C C . GLN A 1 208 ? 20.491 -8.001 -7.404 1.00 44.59 208 GLN A C 1
ATOM 1677 O O . GLN A 1 208 ? 21.236 -8.182 -8.367 1.00 44.59 208 GLN A O 1
ATOM 1682 N N . THR A 1 209 ? 20.508 -8.830 -6.354 1.00 40.44 209 THR A N 1
ATOM 1683 C CA . THR A 1 209 ? 21.262 -10.085 -6.373 1.00 40.44 209 THR A CA 1
ATOM 1684 C C . THR A 1 209 ? 20.535 -11.135 -7.240 1.00 40.44 209 THR A C 1
ATOM 1686 O O . THR A 1 209 ? 19.318 -11.288 -7.121 1.00 40.44 209 THR A O 1
ATOM 1689 N N . PRO A 1 210 ? 21.223 -11.889 -8.125 1.00 39.22 210 PRO A N 1
ATOM 1690 C CA . PRO A 1 210 ? 20.602 -12.585 -9.270 1.00 39.22 210 PRO A CA 1
ATOM 1691 C C . PRO A 1 210 ? 19.678 -13.778 -8.949 1.00 39.22 210 PRO A C 1
ATOM 1693 O O . PRO A 1 210 ? 19.256 -14.481 -9.864 1.00 39.22 210 PRO A O 1
ATOM 1696 N N . ASN A 1 211 ? 19.363 -14.043 -7.679 1.00 41.25 211 ASN A N 1
ATOM 1697 C CA . ASN A 1 211 ? 18.659 -15.255 -7.241 1.00 41.25 211 ASN A CA 1
ATOM 1698 C C . ASN A 1 211 ? 17.148 -15.075 -6.994 1.00 41.25 211 ASN A C 1
ATOM 1700 O O . ASN A 1 211 ? 16.492 -15.992 -6.497 1.00 41.25 211 ASN A O 1
ATOM 1704 N N . LEU A 1 212 ? 16.550 -13.937 -7.358 1.00 45.09 212 LEU A N 1
ATOM 1705 C CA . LEU A 1 212 ? 15.100 -13.720 -7.242 1.00 45.09 212 LEU A CA 1
ATOM 1706 C C . LEU A 1 212 ? 14.324 -14.359 -8.408 1.00 45.09 212 LEU A C 1
ATOM 1708 O O . LEU A 1 212 ? 13.804 -13.693 -9.298 1.00 45.09 212 LEU A O 1
ATOM 1712 N N . VAL A 1 213 ? 14.190 -15.686 -8.374 1.00 40.69 213 VAL A N 1
ATOM 1713 C CA . VAL A 1 213 ? 13.406 -16.489 -9.340 1.00 40.69 213 VAL A CA 1
ATOM 1714 C C . VAL A 1 213 ? 11.881 -16.418 -9.093 1.00 40.69 213 VAL A C 1
ATOM 1716 O O . VAL A 1 213 ? 11.116 -17.166 -9.694 1.00 40.69 213 VAL A O 1
ATOM 1719 N N . TYR A 1 214 ? 11.371 -15.496 -8.269 1.00 43.56 214 TYR A N 1
ATOM 1720 C CA . TYR A 1 214 ? 9.923 -15.419 -7.995 1.00 43.56 214 TYR A CA 1
ATOM 1721 C C . TYR A 1 214 ? 9.108 -14.531 -8.951 1.00 43.56 214 TYR A C 1
ATOM 1723 O O . TYR A 1 214 ? 7.882 -14.649 -8.978 1.00 43.56 214 TYR A O 1
ATOM 1731 N N . ILE A 1 215 ? 9.739 -13.722 -9.810 1.00 43.50 215 ILE A N 1
ATOM 1732 C CA . ILE A 1 215 ? 9.029 -12.955 -10.852 1.00 43.50 215 ILE A CA 1
ATOM 1733 C C . ILE A 1 215 ? 9.079 -13.719 -12.184 1.00 43.50 215 ILE A C 1
ATOM 1735 O O . ILE A 1 215 ? 9.707 -13.282 -13.142 1.00 43.50 215 ILE A O 1
ATOM 1739 N N . LYS A 1 216 ? 8.457 -14.902 -12.265 1.00 34.34 216 LYS A N 1
ATOM 1740 C CA . LYS A 1 216 ? 8.213 -15.553 -13.574 1.00 34.34 216 LYS A CA 1
ATOM 1741 C C . LYS A 1 216 ? 6.815 -16.120 -13.789 1.00 34.34 216 LYS A C 1
ATOM 1743 O O . LYS A 1 216 ? 6.451 -16.330 -14.938 1.00 34.34 216 LYS A O 1
ATOM 1748 N N . TYR A 1 217 ? 5.999 -16.301 -12.751 1.00 36.31 217 TYR A N 1
ATOM 1749 C CA . TYR A 1 217 ? 4.675 -16.909 -12.922 1.00 36.31 217 TYR A CA 1
ATOM 1750 C C . TYR A 1 217 ? 3.594 -16.181 -12.124 1.00 36.31 217 TYR A C 1
ATOM 1752 O O . TYR A 1 217 ? 3.011 -16.713 -11.185 1.00 36.31 217 TYR A O 1
ATOM 1760 N N . GLY A 1 218 ? 3.309 -14.941 -12.519 1.00 33.88 218 GLY A N 1
ATOM 1761 C CA . GLY A 1 218 ? 2.014 -14.330 -12.246 1.00 33.88 218 GLY A CA 1
ATOM 1762 C C . GLY A 1 218 ? 1.050 -14.705 -13.366 1.00 33.88 218 GLY A C 1
ATOM 1763 O O . GLY A 1 218 ? 1.024 -14.038 -14.395 1.00 33.88 218 GLY A O 1
ATOM 1764 N N . VAL A 1 219 ? 0.265 -15.772 -13.202 1.00 31.47 219 VAL A N 1
ATOM 1765 C CA . VAL A 1 219 ? -0.891 -15.996 -14.081 1.00 31.47 219 VAL A CA 1
ATOM 1766 C C . VAL A 1 219 ? -1.968 -14.999 -13.660 1.00 31.47 219 VAL A C 1
ATOM 1768 O O . VAL A 1 219 ? -2.623 -15.175 -12.634 1.00 31.47 219 VAL A O 1
ATOM 1771 N N . ILE A 1 220 ? -2.150 -13.936 -14.441 1.00 34.53 220 ILE A N 1
ATOM 1772 C CA . ILE A 1 220 ? -3.311 -13.054 -14.309 1.00 34.53 220 ILE A CA 1
ATOM 1773 C C . ILE A 1 220 ? -4.494 -13.779 -14.959 1.00 34.53 220 ILE A C 1
ATOM 1775 O O . ILE A 1 220 ? -4.684 -13.715 -16.171 1.00 34.53 220 ILE A O 1
ATOM 1779 N N . ILE A 1 221 ? -5.292 -14.499 -14.166 1.00 28.70 221 ILE A N 1
ATOM 1780 C CA . ILE A 1 221 ? -6.602 -14.975 -14.629 1.00 28.70 221 ILE A CA 1
ATOM 1781 C C . ILE A 1 221 ? -7.580 -13.809 -14.499 1.00 28.70 221 ILE A C 1
ATOM 1783 O O . ILE A 1 221 ? -8.147 -13.558 -13.434 1.00 28.70 221 ILE A O 1
ATOM 1787 N N . TRP A 1 222 ? -7.773 -13.080 -15.594 1.00 27.67 222 TRP A N 1
ATOM 1788 C CA . TRP A 1 222 ? -8.818 -12.069 -15.700 1.00 27.67 222 TRP A CA 1
ATOM 1789 C C . TRP A 1 222 ? -10.162 -12.779 -15.910 1.00 27.67 222 TRP A C 1
ATOM 1791 O O . TRP A 1 222 ? -10.557 -13.089 -17.030 1.00 27.67 222 TRP A O 1
ATOM 1801 N N . ASN A 1 223 ? -10.870 -13.083 -14.819 1.00 24.39 223 ASN A N 1
ATOM 1802 C CA . ASN A 1 223 ? -12.278 -13.460 -14.912 1.00 24.39 223 ASN A CA 1
ATOM 1803 C C . ASN A 1 223 ? -13.094 -12.193 -15.183 1.00 24.39 223 ASN A C 1
ATOM 1805 O O . ASN A 1 223 ? -13.575 -11.534 -14.261 1.00 24.39 223 ASN A O 1
ATOM 1809 N N . ILE A 1 224 ? -13.252 -11.844 -16.460 1.00 30.02 224 ILE A N 1
ATOM 1810 C CA . ILE A 1 224 ? -14.329 -10.947 -16.869 1.00 30.02 224 ILE A CA 1
ATOM 1811 C C . ILE A 1 224 ? -15.619 -11.751 -16.710 1.00 30.02 224 ILE A C 1
ATOM 1813 O O . ILE A 1 224 ? -15.993 -12.541 -17.576 1.00 30.02 224 ILE A O 1
ATOM 1817 N N . ALA A 1 225 ? -16.299 -11.571 -15.580 1.00 28.58 225 ALA A N 1
ATOM 1818 C CA . ALA A 1 225 ? -17.691 -11.962 -15.469 1.00 28.58 225 ALA A CA 1
ATOM 1819 C C . ALA A 1 225 ? -18.494 -11.044 -16.400 1.00 28.58 225 ALA A C 1
ATOM 1821 O O . ALA A 1 225 ? -18.916 -9.954 -16.013 1.00 28.58 225 ALA A O 1
ATOM 1822 N N . PHE A 1 226 ? -18.677 -11.466 -17.651 1.00 31.64 226 PHE A N 1
ATOM 1823 C CA . PHE A 1 226 ? -19.732 -10.922 -18.489 1.00 31.64 226 PHE A CA 1
ATOM 1824 C C . PHE A 1 226 ? -21.051 -11.283 -17.806 1.00 31.64 226 PHE A C 1
ATOM 1826 O O . PHE A 1 226 ? -21.497 -12.429 -17.857 1.00 31.64 226 PHE A O 1
ATOM 1833 N N . SER A 1 227 ? -21.676 -10.321 -17.123 1.00 33.19 227 SER A N 1
ATOM 1834 C CA . SER A 1 227 ? -23.106 -10.445 -16.884 1.00 33.19 227 SER A CA 1
ATOM 1835 C C . SER A 1 227 ? -23.765 -10.438 -18.262 1.00 33.19 227 SER A C 1
ATOM 1837 O O . SER A 1 227 ? -23.448 -9.603 -19.111 1.00 33.19 227 SER A O 1
ATOM 1839 N N . ASN A 1 228 ? -24.615 -11.432 -18.517 1.00 38.09 228 ASN A N 1
ATOM 1840 C CA . ASN A 1 228 ? -25.372 -11.584 -19.755 1.00 38.09 228 ASN A CA 1
ATOM 1841 C C . ASN A 1 228 ? -26.384 -10.437 -19.919 1.00 38.09 228 ASN A C 1
ATOM 1843 O O . ASN A 1 228 ? -27.586 -10.647 -19.831 1.00 38.09 228 ASN A O 1
ATOM 1847 N N . ASN A 1 229 ? -25.906 -9.225 -20.179 1.00 36.97 229 ASN A N 1
ATOM 1848 C CA . ASN A 1 229 ? -26.688 -8.175 -20.803 1.00 36.97 229 ASN A CA 1
ATOM 1849 C C . ASN A 1 229 ? -26.138 -7.998 -22.215 1.00 36.97 229 ASN A C 1
ATOM 1851 O O . ASN A 1 229 ? -25.197 -7.246 -22.468 1.00 36.97 229 ASN A O 1
ATOM 1855 N N . GLN A 1 230 ? -26.729 -8.751 -23.142 1.00 44.78 230 GLN A N 1
ATOM 1856 C CA . GLN A 1 230 ? -26.629 -8.471 -24.567 1.00 44.78 230 GLN A CA 1
ATOM 1857 C C . GLN A 1 230 ? -27.054 -7.012 -24.781 1.00 44.78 230 GLN A C 1
ATOM 1859 O O . GLN A 1 230 ? -28.225 -6.719 -24.575 1.00 44.78 230 GLN A O 1
ATOM 1864 N N . ASN A 1 231 ? -26.107 -6.109 -25.081 1.00 37.09 231 ASN A N 1
ATOM 1865 C CA . ASN A 1 231 ? -26.271 -4.885 -25.898 1.00 37.09 231 ASN A CA 1
ATOM 1866 C C . ASN A 1 231 ? -25.060 -3.925 -25.822 1.00 37.09 231 ASN A C 1
ATOM 1868 O O . ASN A 1 231 ? -25.221 -2.711 -25.783 1.00 37.09 231 ASN A O 1
ATOM 1872 N N . LEU A 1 232 ? -23.826 -4.435 -25.872 1.00 32.47 232 LEU A N 1
ATOM 1873 C CA . LEU A 1 232 ? -22.652 -3.612 -26.195 1.00 32.47 232 LEU A CA 1
ATOM 1874 C C . LEU A 1 232 ? -22.070 -4.089 -27.528 1.00 32.47 232 LEU A C 1
ATOM 1876 O O . LEU A 1 232 ? -21.216 -4.968 -27.582 1.00 32.47 232 LEU A O 1
ATOM 1880 N N . ARG A 1 233 ? -22.582 -3.528 -28.629 1.00 33.41 233 ARG A N 1
ATOM 1881 C CA . ARG A 1 233 ? -21.951 -3.624 -29.952 1.00 33.41 233 ARG A CA 1
ATOM 1882 C C . ARG A 1 233 ? -21.148 -2.350 -30.183 1.00 33.41 233 ARG A C 1
ATOM 1884 O O . ARG A 1 233 ? -21.716 -1.309 -30.491 1.00 33.41 233 ARG A O 1
ATOM 1891 N N . ILE A 1 234 ? -19.830 -2.440 -30.045 1.00 34.81 234 ILE A N 1
ATOM 1892 C CA . ILE A 1 234 ? -18.921 -1.372 -30.465 1.00 34.81 234 ILE A CA 1
ATOM 1893 C C . ILE A 1 234 ? -18.727 -1.519 -31.977 1.00 34.81 234 ILE A C 1
ATOM 1895 O O . ILE A 1 234 ? -18.156 -2.499 -32.454 1.00 34.81 234 ILE A O 1
ATOM 1899 N N . HIS A 1 235 ? -19.244 -0.565 -32.748 1.00 30.62 235 HIS A N 1
ATOM 1900 C CA . HIS A 1 235 ? -18.952 -0.451 -34.174 1.00 30.62 235 HIS A CA 1
ATOM 1901 C C . HIS A 1 235 ? -17.783 0.505 -34.379 1.00 30.62 235 HIS A C 1
ATOM 1903 O O . HIS A 1 235 ? -17.929 1.720 -34.276 1.00 30.62 235 HIS A O 1
ATOM 1909 N N . ILE A 1 236 ? -16.624 -0.057 -34.712 1.00 33.66 236 ILE A N 1
ATOM 1910 C CA . ILE A 1 236 ? -15.483 0.709 -35.204 1.00 33.66 236 ILE A CA 1
ATOM 1911 C C . ILE A 1 236 ? -15.760 1.018 -36.678 1.00 33.66 236 ILE A C 1
ATOM 1913 O O . ILE A 1 236 ? -15.629 0.149 -37.541 1.00 33.66 236 ILE A O 1
ATOM 1917 N N . LYS A 1 237 ? -16.171 2.252 -36.984 1.00 32.50 237 LYS A N 1
ATOM 1918 C CA . LYS A 1 237 ? -16.132 2.749 -38.364 1.00 32.50 237 LYS A CA 1
ATOM 1919 C C . LYS A 1 237 ? -14.691 3.123 -38.692 1.00 32.50 237 LYS A C 1
ATOM 1921 O O . LYS A 1 237 ? -14.164 4.076 -38.127 1.00 32.50 237 LYS A O 1
ATOM 1926 N N . LYS A 1 238 ? -14.079 2.389 -39.624 1.00 35.22 238 LYS A N 1
ATOM 1927 C CA . LYS A 1 238 ? -12.890 2.862 -40.338 1.00 35.22 238 LYS A CA 1
ATOM 1928 C C . LYS A 1 238 ? -13.291 4.080 -41.177 1.00 35.22 238 LYS A C 1
ATOM 1930 O O . LYS A 1 238 ? -14.250 3.991 -41.946 1.00 35.22 238 LYS A O 1
ATOM 1935 N N . LYS A 1 239 ? -12.589 5.195 -41.001 1.00 39.53 239 LYS A N 1
ATOM 1936 C CA . LYS A 1 239 ? -12.381 6.172 -42.070 1.00 39.53 239 LYS A CA 1
ATOM 1937 C C . LYS A 1 239 ? -10.984 5.949 -42.617 1.00 39.53 239 LYS A C 1
ATOM 1939 O O . LYS A 1 239 ? -10.106 5.624 -41.789 1.00 39.53 239 LYS A O 1
#